Protein AF-A0A1G2C0J3-F1 (afdb_monomer_lite)

pLDDT: mean 92.05, std 8.67, range [31.17, 98.81]

Structure (mmCIF, N/CA/C/O backbone):
data_AF-A0A1G2C0J3-F1
#
_entry.id   AF-A0A1G2C0J3-F1
#
loop_
_atom_site.group_PDB
_atom_site.id
_atom_site.type_symbol
_atom_site.label_atom_id
_atom_site.label_alt_id
_atom_site.label_comp_id
_atom_site.label_asym_id
_atom_site.label_entity_id
_atom_site.label_seq_id
_atom_site.pdbx_PDB_ins_code
_atom_site.Cartn_x
_atom_site.Cartn_y
_atom_site.Cartn_z
_atom_site.occupancy
_atom_site.B_iso_or_equiv
_atom_site.auth_seq_id
_atom_site.auth_comp_id
_atom_site.auth_asym_id
_atom_site.auth_atom_id
_atom_site.pdbx_PDB_model_num
ATOM 1 N N . MET A 1 1 ? -1.709 -7.216 31.590 1.00 39.75 1 MET A N 1
ATOM 2 C CA . MET A 1 1 ? -1.047 -5.909 31.391 1.00 39.75 1 MET A CA 1
ATOM 3 C C . MET A 1 1 ? -2.140 -4.873 31.231 1.00 39.75 1 MET A C 1
ATOM 5 O O . MET A 1 1 ? -3.048 -5.123 30.449 1.00 39.75 1 MET A O 1
ATOM 9 N N . ALA A 1 2 ? -2.118 -3.795 32.015 1.00 31.17 2 ALA A N 1
ATOM 10 C CA . ALA A 1 2 ? -3.099 -2.723 31.882 1.00 31.17 2 ALA A CA 1
ATOM 11 C C . ALA A 1 2 ? -3.027 -2.161 30.454 1.00 31.17 2 ALA A C 1
ATOM 13 O O . ALA A 1 2 ? -1.953 -1.759 30.007 1.00 31.17 2 ALA A O 1
ATOM 14 N N . SER A 1 3 ? -4.148 -2.195 29.731 1.00 43.88 3 SER A N 1
ATOM 15 C CA . SER A 1 3 ? -4.318 -1.428 28.498 1.00 43.88 3 SER A CA 1
ATOM 16 C C . SER A 1 3 ? -4.077 0.029 28.870 1.00 43.88 3 SER A C 1
ATOM 18 O O . SER A 1 3 ? -4.876 0.602 29.601 1.00 43.88 3 SER A O 1
ATOM 20 N N . SER A 1 4 ? -2.943 0.604 28.467 1.00 59.59 4 SER A N 1
ATOM 21 C CA . SER A 1 4 ? -2.790 2.051 28.568 1.00 59.59 4 SER A CA 1
ATOM 22 C C . SER A 1 4 ? -3.758 2.654 27.561 1.00 59.59 4 SER A C 1
ATOM 24 O O . SER A 1 4 ? -3.623 2.452 26.351 1.00 59.59 4 SER A O 1
ATOM 26 N N . ASP A 1 5 ? -4.791 3.310 28.077 1.00 84.69 5 ASP A N 1
ATOM 27 C CA . ASP A 1 5 ? -5.797 3.946 27.243 1.00 84.69 5 ASP A CA 1
ATOM 28 C C . ASP A 1 5 ? -5.141 5.005 26.350 1.00 84.69 5 ASP A C 1
ATOM 30 O O . ASP A 1 5 ? -4.189 5.685 26.741 1.00 84.69 5 ASP A O 1
ATOM 34 N N . LEU A 1 6 ? -5.634 5.116 25.114 1.00 90.44 6 LEU A N 1
ATOM 35 C CA . LEU A 1 6 ? -5.197 6.155 24.186 1.00 90.44 6 LEU A CA 1
ATOM 36 C C . LEU A 1 6 ? -5.610 7.518 24.739 1.00 90.44 6 LEU A C 1
ATOM 38 O O . LEU A 1 6 ? -6.803 7.810 24.852 1.00 90.44 6 LEU A O 1
ATOM 42 N N . LEU A 1 7 ? -4.626 8.363 25.025 1.00 93.25 7 LEU A N 1
ATOM 43 C CA . LEU A 1 7 ? -4.854 9.768 25.334 1.00 93.25 7 LEU A CA 1
ATOM 44 C C . LEU A 1 7 ? -4.941 10.534 24.016 1.00 93.25 7 LEU A C 1
ATOM 46 O O . LEU A 1 7 ? -4.052 10.423 23.174 1.00 93.25 7 LEU A O 1
ATOM 50 N N . ILE A 1 8 ? -6.028 11.278 23.828 1.00 94.62 8 ILE A N 1
ATOM 51 C CA . ILE A 1 8 ? -6.315 12.019 22.598 1.00 94.62 8 ILE A CA 1
ATOM 52 C C . ILE A 1 8 ? -6.570 13.474 22.982 1.00 94.62 8 ILE A C 1
ATOM 54 O O . ILE A 1 8 ? -7.491 13.758 23.744 1.00 94.62 8 ILE A O 1
ATOM 58 N N . GLN A 1 9 ? -5.753 14.378 22.452 1.00 94.56 9 GLN A N 1
ATOM 59 C CA . GLN A 1 9 ? -5.870 15.824 22.627 1.00 94.56 9 GLN A CA 1
ATOM 60 C C . GLN A 1 9 ? -6.128 16.460 21.265 1.00 94.56 9 GLN A C 1
ATOM 62 O O . GLN A 1 9 ? -5.380 16.217 20.319 1.00 94.56 9 GLN A O 1
ATOM 67 N N . ILE A 1 10 ? -7.207 17.232 21.152 1.00 94.12 10 ILE A N 1
ATOM 68 C CA . ILE A 1 10 ? -7.681 17.802 19.887 1.00 94.12 10 ILE A CA 1
ATOM 69 C C . ILE A 1 10 ? -7.761 19.315 20.043 1.00 94.12 10 ILE A C 1
ATOM 71 O O . ILE A 1 10 ? -8.396 19.808 20.972 1.00 94.12 10 ILE A O 1
ATOM 75 N N . GLU A 1 11 ? -7.148 20.039 19.113 1.00 91.50 11 GLU A N 1
ATOM 76 C CA . GLU A 1 11 ? -7.125 21.501 19.104 1.00 91.50 11 GLU A CA 1
ATOM 77 C C . GLU A 1 11 ? -7.926 22.046 17.916 1.00 91.50 11 GLU A C 1
ATOM 79 O O . GLU A 1 11 ? -7.797 21.555 16.797 1.00 91.50 11 GLU A O 1
ATOM 84 N N . GLY A 1 12 ? -8.734 23.090 18.136 1.00 85.62 12 GLY A N 1
ATOM 85 C CA . GLY A 1 12 ? -9.439 23.797 17.055 1.00 85.62 12 GLY A CA 1
ATOM 86 C C . GLY A 1 12 ? -10.832 23.264 16.683 1.00 85.62 12 GLY A C 1
ATOM 87 O O . GLY A 1 12 ? -11.374 23.664 15.647 1.00 85.62 12 GLY A O 1
ATOM 88 N N . LEU A 1 13 ? -11.432 22.408 17.521 1.00 88.50 13 LEU A N 1
ATOM 89 C CA . LEU A 1 13 ? -12.808 21.902 17.396 1.00 88.50 13 LEU A CA 1
ATOM 90 C C . LEU A 1 13 ? -13.618 22.179 18.673 1.00 88.50 13 LEU A C 1
ATOM 92 O O . LEU A 1 13 ? -13.048 22.302 19.753 1.00 88.50 13 LEU A O 1
ATOM 96 N N . ASN A 1 14 ? -14.949 22.269 18.556 1.00 89.75 14 ASN A N 1
ATOM 97 C CA . ASN A 1 14 ? -15.821 22.292 19.740 1.00 89.75 14 ASN A CA 1
ATOM 98 C C . ASN A 1 14 ? -15.960 20.891 20.358 1.00 89.75 14 ASN A C 1
ATOM 100 O O . ASN A 1 14 ? -15.696 19.897 19.684 1.00 89.75 14 ASN A O 1
ATOM 104 N N . ASP A 1 15 ? -16.440 20.806 21.600 1.00 87.31 15 ASP A N 1
ATOM 105 C CA . ASP A 1 15 ? -16.496 19.554 22.373 1.00 87.31 15 ASP A CA 1
ATOM 106 C C . ASP A 1 15 ? -17.197 18.402 21.637 1.00 87.31 15 ASP A C 1
ATOM 108 O O . ASP A 1 15 ? -16.700 17.278 21.613 1.00 87.31 15 ASP A O 1
ATOM 112 N N . SER A 1 16 ? -18.325 18.675 20.972 1.00 87.69 16 SER A N 1
ATOM 113 C CA . SER A 1 16 ? -19.067 17.646 20.230 1.00 87.69 16 SER A CA 1
ATOM 114 C C . SER A 1 16 ? -18.287 17.130 19.020 1.00 87.69 16 SER A C 1
ATOM 116 O O . SER A 1 16 ? -18.312 15.935 18.741 1.00 87.69 16 SER A O 1
ATOM 118 N N . GLN A 1 17 ? -17.614 18.016 18.286 1.00 89.94 17 GLN A N 1
ATOM 119 C CA . GLN A 1 17 ? -16.792 17.643 17.133 1.00 89.94 17 GLN A CA 1
ATOM 120 C C . GLN A 1 17 ? -15.514 16.926 17.574 1.00 89.94 17 GLN A C 1
ATOM 122 O O . GLN A 1 17 ? -15.102 15.954 16.943 1.00 89.94 17 GLN A O 1
ATOM 127 N N . ALA A 1 18 ? -14.900 17.391 18.663 1.00 91.00 18 ALA A N 1
ATOM 128 C CA . ALA A 1 18 ? -13.729 16.769 19.254 1.00 91.00 18 ALA A CA 1
ATOM 129 C C . ALA A 1 18 ? -14.045 15.340 19.718 1.00 91.00 18 ALA A C 1
ATOM 131 O O . ALA A 1 18 ? -13.265 14.434 19.439 1.00 91.00 18 ALA A O 1
ATOM 132 N N . GLU A 1 19 ? -15.207 15.097 20.330 1.00 90.75 19 GLU A N 1
ATOM 133 C CA . GLU A 1 19 ? -15.593 13.744 20.744 1.00 90.75 19 GLU A CA 1
ATOM 134 C C . GLU A 1 19 ? -15.839 12.812 19.549 1.00 90.75 19 GLU A C 1
ATOM 136 O O . GLU A 1 19 ? -15.390 11.666 19.571 1.00 90.75 19 GLU A O 1
ATOM 141 N N . ASP A 1 20 ? -16.459 13.286 18.462 1.00 89.88 20 ASP A N 1
ATOM 142 C CA . ASP A 1 20 ? -16.594 12.479 17.241 1.00 89.88 20 ASP A CA 1
ATOM 143 C C . ASP A 1 20 ? -15.225 12.109 16.639 1.00 89.88 20 ASP A C 1
ATOM 145 O O . ASP A 1 20 ? -14.999 10.973 16.205 1.00 89.88 20 ASP A O 1
ATOM 149 N N . VAL A 1 21 ? -14.295 13.067 16.601 1.00 91.31 21 VAL A N 1
ATOM 150 C CA . VAL A 1 21 ? -12.928 12.841 16.118 1.00 91.31 21 VAL A CA 1
ATOM 151 C C . VAL A 1 21 ? -12.192 11.868 17.043 1.00 91.31 21 VAL A C 1
ATOM 153 O O . VAL A 1 21 ? -11.582 10.911 16.563 1.00 91.31 21 VAL A O 1
ATOM 156 N N . ALA A 1 22 ? -12.301 12.030 18.362 1.00 92.44 22 ALA A N 1
ATOM 157 C CA . ALA A 1 22 ? -11.728 11.107 19.340 1.00 92.44 22 ALA A CA 1
ATOM 158 C C . ALA A 1 22 ? -12.318 9.695 19.200 1.00 92.44 22 ALA A C 1
ATOM 160 O O . ALA A 1 22 ? -11.587 8.702 19.223 1.00 92.44 22 ALA A O 1
ATOM 161 N N . SER A 1 23 ? -13.628 9.598 18.971 1.00 90.62 23 SER A N 1
ATOM 162 C CA . SER A 1 23 ? -14.338 8.354 18.676 1.00 90.62 23 SER A CA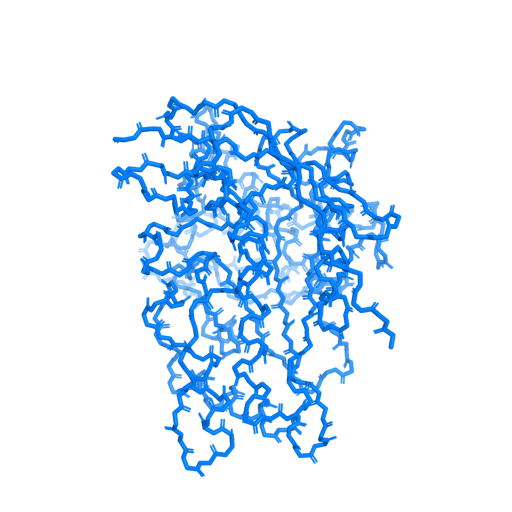 1
ATOM 163 C C . SER A 1 23 ? -13.784 7.677 17.423 1.00 90.62 23 SER A C 1
ATOM 165 O O . SER A 1 23 ? -13.560 6.466 17.442 1.00 90.62 23 SER A O 1
ATOM 167 N N . PHE A 1 24 ? -13.456 8.430 16.365 1.00 92.12 24 PHE A N 1
ATOM 168 C CA . PHE A 1 24 ? -12.753 7.863 15.214 1.00 92.12 24 PHE A CA 1
ATOM 169 C C . PHE A 1 24 ? -11.409 7.249 15.618 1.00 92.12 24 PHE A C 1
ATOM 171 O O . PHE A 1 24 ? -11.100 6.163 15.146 1.00 92.12 24 PHE A O 1
ATOM 178 N N . PHE A 1 25 ? -10.608 7.862 16.484 1.00 91.31 25 PHE A N 1
ATOM 179 C CA . PHE A 1 25 ? -9.340 7.252 16.904 1.00 91.31 25 PHE A CA 1
ATOM 180 C C . PHE A 1 25 ? -9.542 5.987 17.748 1.00 91.31 25 PHE A C 1
ATOM 182 O O . PHE A 1 25 ? -8.833 5.005 17.548 1.00 91.31 25 PHE A O 1
ATOM 189 N N . ARG A 1 26 ? -10.532 5.971 18.647 1.00 89.25 26 ARG A N 1
ATOM 190 C CA . ARG A 1 26 ? -10.787 4.834 19.551 1.00 89.25 26 ARG A CA 1
ATOM 191 C C . ARG A 1 26 ? -11.447 3.642 18.854 1.00 89.25 26 ARG A C 1
ATOM 193 O O . ARG A 1 26 ? -11.163 2.497 19.194 1.00 89.25 26 ARG A O 1
ATOM 200 N N . ASN A 1 27 ? -12.332 3.904 17.895 1.00 87.44 27 ASN A N 1
ATOM 201 C CA . ASN A 1 27 ? -13.212 2.885 17.332 1.00 87.44 27 ASN A CA 1
ATOM 202 C C . ASN A 1 27 ? -12.701 2.329 16.011 1.00 87.44 27 ASN A C 1
ATOM 204 O O . ASN A 1 27 ? -12.195 3.047 15.154 1.00 87.44 27 ASN A O 1
ATOM 208 N N . GLU A 1 28 ? -12.917 1.042 15.788 1.00 85.19 28 GLU A N 1
ATOM 209 C CA . GLU A 1 28 ? -12.668 0.417 14.494 1.00 85.19 28 GLU A CA 1
ATOM 210 C C . GLU A 1 28 ? -13.753 0.745 13.475 1.00 85.19 28 GLU A C 1
ATOM 212 O O . GLU A 1 28 ? -14.841 1.215 13.810 1.00 85.19 28 GLU A O 1
ATOM 217 N N . PHE A 1 29 ? -13.464 0.495 12.197 1.00 85.44 29 PHE A N 1
ATOM 218 C CA . PHE A 1 29 ? -14.508 0.591 11.189 1.00 85.44 29 PHE A CA 1
ATOM 219 C C . PHE A 1 29 ? -15.577 -0.480 11.428 1.00 85.44 29 PHE A C 1
ATOM 221 O O . PHE A 1 29 ? -15.223 -1.592 11.819 1.00 85.44 29 PHE A O 1
ATOM 228 N N . PRO A 1 30 ? -16.866 -0.183 11.171 1.00 73.44 30 PRO A N 1
ATOM 229 C CA . PRO A 1 30 ? -17.947 -1.139 11.383 1.00 73.44 30 PRO A CA 1
ATOM 230 C C . PRO A 1 30 ? -17.676 -2.479 10.692 1.00 73.44 30 PRO A C 1
ATOM 232 O O . PRO A 1 30 ? -17.364 -2.515 9.499 1.00 73.44 30 PRO A O 1
ATOM 235 N N . GLN A 1 31 ? -17.828 -3.577 11.435 1.00 71.44 31 GLN A N 1
ATOM 236 C CA . GLN A 1 31 ? -17.580 -4.934 10.948 1.00 71.44 31 GLN A CA 1
ATOM 237 C C . GLN A 1 31 ? -18.863 -5.762 11.012 1.00 71.44 31 GLN A C 1
ATOM 239 O O . GLN A 1 31 ? -19.602 -5.705 11.992 1.00 71.44 31 GLN A O 1
ATOM 244 N N . LYS A 1 32 ? -19.115 -6.556 9.971 1.00 73.94 32 LYS A N 1
ATOM 245 C CA . LYS A 1 32 ? -20.028 -7.700 10.029 1.00 73.94 32 LYS A CA 1
ATOM 246 C C . LYS A 1 32 ? -19.272 -8.893 9.446 1.00 73.94 32 LYS A C 1
ATOM 248 O O . LYS A 1 32 ? -18.930 -8.805 8.266 1.00 73.94 32 LYS A O 1
ATOM 253 N N . PRO A 1 33 ? -18.958 -9.929 10.242 1.00 73.25 33 PRO A N 1
ATOM 254 C CA . PRO A 1 33 ? -18.313 -11.121 9.713 1.00 73.25 33 PRO A CA 1
ATOM 255 C C . PRO A 1 33 ? -19.248 -11.838 8.735 1.00 73.25 33 PRO A C 1
ATOM 257 O O . PRO A 1 33 ? -20.474 -11.801 8.883 1.00 73.25 33 PRO A O 1
ATOM 260 N N . ILE A 1 34 ? -18.664 -12.470 7.727 1.00 75.88 34 ILE A N 1
ATOM 261 C CA . ILE A 1 34 ? -19.364 -13.263 6.723 1.00 75.88 34 ILE A CA 1
ATOM 262 C C . ILE A 1 34 ? -19.506 -14.689 7.263 1.00 75.88 34 ILE A C 1
ATOM 264 O O . ILE A 1 34 ? -18.524 -15.376 7.529 1.00 75.88 34 ILE A O 1
ATOM 268 N N . THR A 1 35 ? -20.739 -15.165 7.420 1.00 71.06 35 THR A N 1
ATOM 269 C CA . THR A 1 35 ? -21.009 -16.539 7.857 1.00 71.06 35 THR A CA 1
ATOM 270 C C . THR A 1 35 ? -20.874 -17.516 6.686 1.00 71.06 35 THR A C 1
ATOM 272 O O . THR A 1 35 ? -21.555 -17.371 5.673 1.00 71.06 35 THR A O 1
ATOM 275 N N . ASN A 1 36 ? -20.001 -18.523 6.814 1.00 70.56 36 ASN A N 1
ATOM 276 C CA . ASN A 1 36 ? -19.854 -19.616 5.844 1.00 70.56 36 ASN A CA 1
ATOM 277 C C . ASN A 1 36 ? -19.533 -20.951 6.549 1.00 70.56 36 ASN A C 1
ATOM 279 O O . ASN A 1 36 ? -19.094 -20.947 7.699 1.00 70.56 36 ASN A O 1
ATOM 283 N N . SER A 1 37 ? -19.783 -22.082 5.880 1.00 73.00 37 SER A N 1
ATOM 284 C CA . SER A 1 37 ? -19.740 -23.428 6.470 1.00 73.00 37 SER A CA 1
ATOM 285 C C . SER A 1 37 ? -18.334 -24.022 6.607 1.00 73.00 37 SER A C 1
ATOM 287 O O . SER A 1 37 ? -18.114 -24.813 7.521 1.00 73.00 37 SER A O 1
ATOM 289 N N . SER A 1 38 ? -17.372 -23.641 5.755 1.00 92.12 38 SER A N 1
ATOM 290 C CA . SER A 1 38 ? -15.969 -24.065 5.881 1.00 92.12 38 SER A CA 1
ATOM 291 C C . SER A 1 38 ? -15.061 -22.904 6.301 1.00 92.12 38 SER A C 1
ATOM 293 O O . SER A 1 38 ? -15.252 -21.760 5.885 1.00 92.12 38 SER A O 1
ATOM 295 N N . GLN A 1 39 ? -14.045 -23.198 7.122 1.00 94.38 39 GLN A N 1
ATOM 296 C CA . GLN A 1 39 ? -13.089 -22.197 7.611 1.00 94.38 39 GLN A CA 1
ATOM 297 C C . GLN A 1 39 ? -12.322 -21.520 6.464 1.00 94.38 39 GLN A C 1
ATOM 299 O O . GLN A 1 39 ? -12.170 -20.300 6.470 1.00 94.38 39 GLN A O 1
ATOM 304 N N . ILE A 1 40 ? -11.886 -22.296 5.462 1.00 97.06 40 ILE A N 1
ATOM 305 C CA . ILE A 1 40 ? -11.169 -21.784 4.284 1.00 97.06 40 ILE A CA 1
ATOM 306 C C . ILE A 1 40 ? -12.043 -20.785 3.519 1.00 97.06 40 ILE A C 1
ATOM 308 O O . ILE A 1 40 ? -11.588 -19.677 3.241 1.00 97.06 40 ILE A O 1
ATOM 312 N N . GLU A 1 41 ? -13.302 -21.132 3.224 1.00 96.31 41 GLU A N 1
ATOM 313 C CA . GLU A 1 41 ? -14.187 -20.238 2.467 1.00 96.31 41 GLU A CA 1
ATOM 314 C C . GLU A 1 41 ? -14.619 -19.018 3.287 1.00 96.31 41 GLU A C 1
ATOM 316 O O . GLU A 1 41 ? -14.794 -17.936 2.730 1.00 96.31 41 GLU A O 1
ATOM 321 N N . ALA A 1 42 ? -14.761 -19.150 4.609 1.00 95.75 42 ALA A N 1
ATOM 322 C CA . ALA A 1 42 ? -15.004 -18.004 5.482 1.00 95.75 42 ALA A CA 1
ATOM 323 C C . ALA A 1 42 ? -13.836 -17.002 5.421 1.00 95.75 42 ALA A C 1
ATOM 325 O O . ALA A 1 42 ? -14.051 -15.814 5.183 1.00 95.75 42 ALA A O 1
ATOM 326 N N . VAL A 1 43 ? -12.593 -17.483 5.540 1.00 97.50 43 VAL A N 1
ATOM 327 C CA . VAL A 1 43 ? -11.388 -16.641 5.440 1.00 97.50 43 VAL A CA 1
ATOM 328 C C . VAL A 1 43 ? -11.236 -16.037 4.041 1.00 97.50 43 VAL A C 1
ATOM 330 O O . VAL A 1 43 ? -10.963 -14.840 3.920 1.00 97.50 43 VAL A O 1
ATOM 333 N N . LEU A 1 44 ? -11.458 -16.821 2.981 1.00 97.56 44 LEU A N 1
ATOM 334 C CA . LEU A 1 44 ? -11.431 -16.328 1.602 1.00 97.56 44 LEU A CA 1
ATOM 335 C C . LEU A 1 44 ? -12.439 -15.192 1.401 1.00 97.56 44 LEU A C 1
ATOM 337 O O . LEU A 1 44 ? -12.083 -14.150 0.855 1.00 97.56 44 LEU A O 1
ATOM 341 N N . ASN A 1 45 ? -13.675 -15.359 1.873 1.00 95.75 45 ASN A N 1
ATOM 342 C CA . ASN A 1 45 ? -14.714 -14.340 1.750 1.00 95.75 45 ASN A CA 1
ATOM 343 C C . ASN A 1 45 ? -14.335 -13.040 2.470 1.00 95.75 45 ASN A C 1
ATOM 345 O O . ASN A 1 45 ? -14.571 -11.951 1.937 1.00 95.75 45 ASN A O 1
ATOM 349 N N . GLU A 1 46 ? -13.701 -13.133 3.641 1.00 96.12 46 GLU A N 1
ATOM 350 C CA . GLU A 1 46 ? -13.214 -11.960 4.370 1.00 96.12 46 GLU A CA 1
ATOM 351 C C . GLU A 1 46 ? -12.099 -11.207 3.630 1.00 96.12 46 GLU A C 1
ATOM 353 O O . GLU A 1 46 ? -12.076 -9.970 3.657 1.00 96.12 46 GLU A O 1
ATOM 358 N N . LEU A 1 47 ? -11.213 -11.942 2.946 1.00 96.69 47 LEU A N 1
ATOM 359 C CA . LEU A 1 47 ? -10.107 -11.418 2.129 1.00 96.69 47 LEU A CA 1
ATOM 360 C C . LEU A 1 47 ? -10.561 -10.871 0.768 1.00 96.69 47 LEU A C 1
ATOM 362 O O . LEU A 1 47 ? -9.998 -9.903 0.265 1.00 96.69 47 LEU A O 1
ATOM 366 N N . VAL A 1 48 ? -11.575 -11.471 0.145 1.00 95.44 48 VAL A N 1
ATOM 367 C CA . VAL A 1 48 ? -12.192 -10.950 -1.088 1.00 95.44 48 VAL A CA 1
ATOM 368 C C . VAL A 1 48 ? -13.004 -9.686 -0.787 1.00 95.44 48 VAL A C 1
ATOM 370 O O . VAL A 1 48 ? -13.075 -8.755 -1.606 1.00 95.44 48 VAL A O 1
ATOM 373 N N . GLY A 1 49 ? -13.614 -9.649 0.399 1.00 93.12 49 GLY A N 1
ATOM 374 C CA . GLY A 1 49 ? -14.376 -8.527 0.913 1.00 93.12 49 GLY A CA 1
ATOM 375 C C . GLY A 1 49 ? -15.650 -8.228 0.119 1.00 93.12 49 GLY A C 1
ATOM 376 O O . GLY A 1 49 ? -16.061 -8.927 -0.811 1.00 93.12 49 GLY A O 1
ATOM 377 N N . THR A 1 50 ? -16.294 -7.119 0.474 1.00 92.81 50 THR A N 1
ATOM 378 C CA . THR A 1 50 ? -17.543 -6.671 -0.158 1.00 92.81 50 THR A CA 1
ATOM 379 C C . THR A 1 50 ? -17.310 -5.409 -0.984 1.00 92.81 50 THR A C 1
ATOM 381 O O . THR A 1 50 ? -16.228 -4.824 -0.970 1.00 92.81 50 THR A O 1
ATOM 384 N N . ARG A 1 51 ? -18.351 -4.905 -1.660 1.00 91.88 51 ARG A N 1
ATOM 385 C CA . ARG A 1 51 ? -18.302 -3.570 -2.291 1.00 91.88 51 ARG A CA 1
ATOM 386 C C . ARG A 1 51 ? -17.975 -2.446 -1.295 1.00 91.88 51 ARG A C 1
ATOM 388 O O . ARG A 1 51 ? -17.543 -1.381 -1.722 1.00 91.88 51 ARG A O 1
ATOM 395 N N . GLN A 1 52 ? -18.184 -2.669 0.008 1.00 92.75 52 GLN A N 1
ATOM 396 C CA . GLN A 1 52 ? -17.856 -1.683 1.035 1.00 92.75 52 GLN A CA 1
ATOM 397 C C . GLN A 1 52 ? -16.349 -1.543 1.245 1.00 92.75 52 GLN A C 1
ATOM 399 O O . GLN A 1 52 ? -15.870 -0.436 1.466 1.00 92.75 52 GLN A O 1
ATOM 404 N N . THR A 1 53 ? -15.601 -2.640 1.151 1.00 92.94 53 THR A N 1
ATOM 405 C CA . THR A 1 53 ? -14.157 -2.661 1.419 1.00 92.94 53 THR A CA 1
ATOM 406 C C . THR A 1 53 ? -13.321 -2.696 0.148 1.00 92.94 53 THR A C 1
ATOM 408 O O . THR A 1 53 ? -12.183 -2.246 0.171 1.00 92.94 53 THR A O 1
ATOM 411 N N . ARG A 1 54 ? -13.862 -3.190 -0.968 1.00 93.81 54 ARG A N 1
ATOM 412 C CA . ARG A 1 54 ? -13.123 -3.398 -2.216 1.00 93.81 54 ARG A CA 1
ATOM 413 C C . ARG A 1 54 ? -13.173 -2.174 -3.140 1.00 93.81 54 ARG A C 1
ATOM 415 O O . ARG A 1 54 ? -14.210 -1.519 -3.267 1.00 93.81 54 ARG A O 1
ATOM 422 N N . VAL A 1 55 ? -12.058 -1.875 -3.813 1.00 91.56 55 VAL A N 1
ATOM 423 C CA . VAL A 1 55 ? -11.982 -0.856 -4.887 1.00 91.56 55 VAL A CA 1
ATOM 424 C C . VAL A 1 55 ? -11.937 -1.475 -6.293 1.00 91.56 55 VAL A C 1
ATOM 426 O O . VAL A 1 55 ? -12.280 -0.813 -7.267 1.00 91.56 55 VAL A O 1
ATOM 429 N N . GLY A 1 56 ? -11.546 -2.747 -6.403 1.00 85.00 56 GLY A N 1
ATOM 430 C CA . GLY A 1 56 ? -11.462 -3.494 -7.661 1.00 85.00 56 GLY A CA 1
ATOM 431 C C . GLY A 1 56 ? -12.604 -4.498 -7.904 1.00 85.00 56 GLY A C 1
ATOM 432 O O . GLY A 1 56 ? -13.542 -4.607 -7.099 1.00 85.00 56 GLY A O 1
ATOM 433 N N . PRO A 1 57 ? -12.530 -5.254 -9.014 1.00 88.31 57 PRO A N 1
ATOM 434 C CA . PRO A 1 57 ? -13.426 -6.380 -9.266 1.00 88.31 57 PRO A CA 1
ATOM 435 C C . PRO A 1 57 ? -13.212 -7.493 -8.233 1.00 88.31 57 PRO A C 1
ATOM 437 O O . PRO A 1 57 ? -12.180 -7.546 -7.564 1.00 88.31 57 PRO A O 1
ATOM 440 N N . ILE A 1 58 ? -14.201 -8.381 -8.100 1.00 93.56 58 ILE A N 1
ATOM 441 C CA . ILE A 1 58 ? -14.010 -9.647 -7.376 1.00 93.56 58 ILE A CA 1
ATOM 442 C C . ILE A 1 58 ? -12.884 -10.415 -8.094 1.00 93.56 58 ILE A C 1
ATOM 444 O O . ILE A 1 58 ? -12.893 -10.420 -9.329 1.00 93.56 58 ILE A O 1
ATOM 448 N N . PRO A 1 59 ? -11.920 -11.021 -7.374 1.00 94.12 59 PRO A N 1
ATOM 449 C CA . PRO A 1 59 ? -10.934 -11.894 -8.003 1.00 94.12 59 PRO A CA 1
ATOM 450 C C . PRO A 1 59 ? -11.632 -12.992 -8.819 1.00 94.12 59 PRO A C 1
ATOM 452 O O . PRO A 1 59 ? -12.638 -13.544 -8.372 1.00 94.12 59 PRO A O 1
ATOM 455 N N . ASN A 1 60 ? -11.129 -13.282 -10.018 1.00 94.19 60 ASN A N 1
ATOM 456 C CA . ASN A 1 60 ? -11.687 -14.341 -10.862 1.00 94.19 60 ASN A CA 1
ATOM 457 C C . ASN A 1 60 ? -11.430 -15.733 -10.250 1.00 94.19 60 ASN A C 1
ATOM 459 O O . ASN A 1 60 ? -10.756 -15.848 -9.225 1.00 94.19 60 ASN A O 1
ATOM 463 N N . ASP A 1 61 ? -11.966 -16.782 -10.869 1.00 95.88 61 ASP A N 1
ATOM 464 C CA . ASP A 1 61 ? -11.891 -18.143 -10.324 1.00 95.88 61 ASP A CA 1
ATOM 465 C C . ASP A 1 61 ? -10.443 -18.626 -10.159 1.00 95.88 61 ASP A C 1
ATOM 467 O O . ASP A 1 61 ? -10.100 -19.154 -9.103 1.00 95.88 61 ASP A O 1
ATOM 471 N N . ASP A 1 62 ? -9.568 -18.339 -11.130 1.00 96.44 62 ASP A N 1
ATOM 472 C CA . ASP A 1 62 ? -8.137 -18.667 -11.052 1.00 96.44 62 ASP A CA 1
ATOM 473 C C . ASP A 1 62 ? -7.453 -17.973 -9.866 1.00 96.44 62 ASP A C 1
ATOM 475 O O . ASP A 1 62 ? -6.689 -18.588 -9.118 1.00 96.44 62 ASP A O 1
ATOM 479 N N . SER A 1 63 ? -7.737 -16.682 -9.664 1.00 96.62 63 SER A N 1
ATOM 480 C CA . SER A 1 63 ? -7.244 -15.936 -8.509 1.00 96.62 63 SER A CA 1
ATOM 481 C C . SER A 1 63 ? -7.772 -16.533 -7.207 1.00 96.62 63 SER A C 1
ATOM 483 O O . SER A 1 63 ? -7.002 -16.750 -6.276 1.00 96.62 63 SER A O 1
ATOM 485 N N . GLN A 1 64 ? -9.074 -16.816 -7.119 1.00 97.19 64 GLN A N 1
ATOM 486 C CA . GLN A 1 64 ? -9.665 -17.402 -5.915 1.00 97.19 64 GLN A CA 1
ATOM 487 C C . GLN A 1 64 ? -9.074 -18.777 -5.605 1.00 97.19 64 GLN A C 1
ATOM 489 O O . GLN A 1 64 ? -8.822 -19.070 -4.441 1.00 97.19 64 GLN A O 1
ATOM 494 N N . GLU A 1 65 ? -8.784 -19.588 -6.619 1.00 97.81 65 GLU A N 1
ATOM 495 C CA . GLU A 1 65 ? -8.127 -20.882 -6.450 1.00 97.81 65 GLU A CA 1
ATOM 496 C C . GLU A 1 65 ? -6.704 -20.737 -5.893 1.00 97.81 65 GLU A C 1
ATOM 498 O O . GLU A 1 65 ? -6.316 -21.447 -4.962 1.00 97.81 65 GLU A O 1
ATOM 503 N N . VAL A 1 66 ? -5.927 -19.769 -6.389 1.00 98.25 66 VAL A N 1
ATOM 504 C CA . VAL A 1 66 ? -4.606 -19.453 -5.819 1.00 98.25 66 VAL A CA 1
ATOM 505 C C . VAL A 1 66 ? -4.726 -18.977 -4.369 1.00 98.25 66 VAL A C 1
ATOM 507 O O . VAL A 1 66 ? -3.969 -19.434 -3.510 1.00 98.25 66 VAL A O 1
ATOM 510 N N . LEU A 1 67 ? -5.695 -18.108 -4.066 1.00 98.44 67 LEU A N 1
ATOM 511 C CA . LEU A 1 67 ? -5.942 -17.641 -2.701 1.00 98.44 67 LEU A CA 1
ATOM 512 C C . LEU A 1 67 ? -6.337 -18.799 -1.770 1.00 98.44 67 LEU A C 1
ATOM 514 O O . LEU A 1 67 ? -5.785 -18.893 -0.676 1.00 98.44 67 LEU A O 1
ATOM 518 N N . ARG A 1 68 ? -7.215 -19.715 -2.204 1.00 98.12 68 ARG A N 1
ATOM 519 C CA . ARG A 1 68 ? -7.588 -20.923 -1.443 1.00 98.12 68 ARG A CA 1
ATOM 520 C C . ARG A 1 68 ? -6.380 -21.782 -1.113 1.00 98.12 68 ARG A C 1
ATOM 522 O O . ARG A 1 68 ? -6.251 -22.201 0.032 1.00 98.12 68 ARG A O 1
ATOM 529 N N . LYS A 1 69 ? -5.483 -22.014 -2.077 1.00 98.50 69 LYS A N 1
ATOM 530 C CA . LYS A 1 69 ? -4.257 -22.801 -1.856 1.00 98.50 69 LYS A CA 1
ATOM 531 C C . LYS A 1 69 ? -3.367 -22.175 -0.786 1.00 98.50 69 LYS A C 1
ATOM 533 O O . LYS A 1 69 ? -2.937 -22.881 0.123 1.00 98.50 69 LYS A O 1
ATOM 538 N N . ILE A 1 70 ? -3.157 -20.858 -0.852 1.00 98.69 70 ILE A N 1
ATOM 539 C CA . ILE A 1 70 ? -2.385 -20.120 0.160 1.00 98.69 70 ILE A CA 1
ATOM 540 C C . ILE A 1 70 ? -3.061 -20.247 1.532 1.00 98.69 70 ILE A C 1
ATOM 542 O O . ILE A 1 70 ? -2.427 -20.660 2.499 1.00 98.69 70 ILE A O 1
ATOM 546 N N . ILE A 1 71 ? -4.361 -19.947 1.618 1.00 98.62 71 ILE A N 1
ATOM 547 C CA . ILE A 1 71 ? -5.135 -20.017 2.867 1.00 98.62 71 ILE A CA 1
ATOM 548 C C . ILE A 1 71 ? -5.080 -21.431 3.461 1.00 98.62 71 ILE A C 1
ATOM 550 O O . ILE A 1 71 ? -4.777 -21.591 4.641 1.00 98.62 71 ILE A O 1
ATOM 554 N N . SER A 1 72 ? -5.325 -22.457 2.645 1.00 98.38 72 SER A N 1
ATOM 555 C CA . SER A 1 72 ? -5.318 -23.859 3.062 1.00 98.38 72 SER A CA 1
ATOM 556 C C . SER A 1 72 ? -3.959 -24.283 3.609 1.00 98.38 72 SER A C 1
ATOM 558 O O . SER A 1 72 ? -3.911 -24.976 4.624 1.00 98.38 72 SER A O 1
ATOM 560 N N . TYR A 1 73 ? -2.862 -23.867 2.968 1.00 98.62 73 TYR A N 1
ATOM 561 C CA . TYR A 1 73 ? -1.516 -24.161 3.452 1.00 98.62 73 TYR A CA 1
ATOM 562 C C . TYR A 1 73 ? -1.301 -23.586 4.855 1.00 98.62 73 TYR A C 1
ATOM 564 O O . TYR A 1 73 ? -1.007 -24.339 5.782 1.00 98.62 73 TYR A O 1
ATOM 572 N N . TYR A 1 74 ? -1.526 -22.282 5.039 1.00 98.62 74 TYR A N 1
ATOM 573 C CA . TYR A 1 74 ? -1.276 -21.619 6.322 1.00 98.62 74 TYR A CA 1
ATOM 574 C C . TYR A 1 74 ? -2.190 -22.124 7.441 1.00 98.62 74 TYR A C 1
ATOM 576 O O . TYR A 1 74 ? -1.715 -22.302 8.562 1.00 98.62 74 TYR A O 1
ATOM 584 N N . ILE A 1 75 ? -3.450 -22.453 7.128 1.00 98.31 75 ILE A N 1
ATOM 585 C CA . ILE A 1 75 ? -4.362 -23.128 8.063 1.00 98.31 75 ILE A CA 1
ATOM 586 C C . ILE A 1 75 ? -3.815 -24.500 8.475 1.00 98.31 75 ILE A C 1
ATOM 588 O O . ILE A 1 75 ? -3.811 -24.815 9.664 1.00 98.31 75 ILE A O 1
ATOM 592 N N . SER A 1 76 ? -3.317 -25.304 7.528 1.00 98.25 76 SER A N 1
ATOM 593 C CA . SER A 1 76 ? -2.828 -26.663 7.815 1.00 98.25 76 SER A CA 1
ATOM 594 C C . SER A 1 76 ? -1.620 -26.700 8.757 1.00 98.25 76 SER A C 1
ATOM 596 O O . SER A 1 76 ? -1.459 -27.660 9.507 1.00 98.25 76 SER A O 1
ATOM 598 N N . ILE A 1 77 ? -0.807 -25.639 8.761 1.00 98.12 77 ILE A N 1
ATOM 599 C CA . ILE A 1 77 ? 0.361 -25.495 9.642 1.00 98.12 77 ILE A CA 1
ATOM 600 C C . ILE A 1 77 ? 0.108 -24.549 10.827 1.00 98.12 77 ILE A C 1
ATOM 602 O O . ILE A 1 77 ? 1.036 -24.241 11.573 1.00 98.12 77 ILE A O 1
ATOM 606 N N . ASN A 1 78 ? -1.134 -24.082 11.004 1.00 98.31 78 ASN A N 1
ATOM 607 C CA . ASN A 1 78 ? -1.557 -23.173 12.072 1.00 98.31 78 ASN A CA 1
ATOM 608 C C . ASN A 1 78 ? -0.682 -21.903 12.193 1.00 98.31 78 ASN A C 1
ATOM 610 O O . ASN A 1 78 ? -0.344 -21.463 13.294 1.00 98.31 78 ASN A O 1
ATOM 614 N N . GLN A 1 79 ? -0.309 -21.307 11.057 1.00 98.50 79 GLN A N 1
ATOM 615 C CA . GLN A 1 79 ? 0.444 -20.050 10.994 1.00 98.50 79 GLN A CA 1
ATOM 616 C C . GLN A 1 79 ? -0.400 -18.895 10.431 1.00 98.50 79 GLN A C 1
ATOM 618 O O . GLN A 1 79 ? -1.313 -19.135 9.636 1.00 98.50 79 GLN A O 1
ATOM 623 N N . PRO A 1 80 ? -0.123 -17.631 10.803 1.00 98.62 80 PRO A N 1
ATOM 624 C CA . PRO A 1 80 ? -0.803 -16.479 10.216 1.00 98.62 80 PRO A CA 1
ATOM 625 C C . PRO A 1 80 ? -0.649 -16.454 8.693 1.00 98.62 80 PRO A C 1
ATOM 627 O O . PRO A 1 80 ? 0.425 -16.753 8.173 1.00 98.62 80 PRO A O 1
ATOM 630 N N . ILE A 1 81 ? -1.702 -16.061 7.974 1.00 98.81 81 ILE A N 1
ATOM 631 C CA . ILE A 1 81 ? -1.640 -15.944 6.511 1.00 98.81 81 ILE A CA 1
ATOM 632 C C . ILE A 1 81 ? -0.827 -14.685 6.155 1.00 98.81 81 ILE A C 1
ATOM 634 O O . ILE A 1 81 ? -1.211 -13.592 6.594 1.00 98.81 81 ILE A O 1
ATOM 638 N N . PRO A 1 82 ? 0.259 -14.788 5.366 1.00 98.69 82 PRO A N 1
ATOM 639 C CA . PRO A 1 82 ? 1.083 -13.638 5.027 1.00 98.69 82 PRO A CA 1
ATOM 640 C C . PRO A 1 82 ? 0.421 -12.724 4.002 1.00 98.69 82 PRO A C 1
ATOM 642 O O . PRO A 1 82 ? -0.030 -13.162 2.935 1.00 98.69 82 PRO A O 1
ATOM 645 N N . ILE A 1 83 ? 0.428 -11.430 4.309 1.00 98.75 83 ILE A N 1
ATOM 646 C CA . ILE A 1 83 ? -0.085 -10.365 3.458 1.00 98.75 83 ILE A CA 1
ATOM 647 C C . ILE A 1 83 ? 1.039 -9.377 3.133 1.00 98.75 83 ILE A C 1
ATOM 649 O O . ILE A 1 83 ? 1.578 -8.717 4.016 1.00 98.75 83 ILE A O 1
ATOM 653 N N . LEU A 1 84 ? 1.344 -9.196 1.852 1.00 98.31 84 LEU A N 1
ATOM 654 C CA . LEU A 1 84 ? 2.264 -8.163 1.381 1.00 98.31 84 LEU A CA 1
ATOM 655 C C . LEU A 1 84 ? 1.497 -6.893 1.005 1.00 98.31 84 LEU A C 1
ATOM 657 O O . LEU A 1 84 ? 0.604 -6.929 0.152 1.00 98.31 84 LEU A O 1
ATOM 661 N N . VAL A 1 85 ? 1.894 -5.757 1.572 1.00 98.12 85 VAL A N 1
ATOM 662 C CA . VAL A 1 85 ? 1.297 -4.443 1.302 1.00 98.12 85 VAL A CA 1
ATOM 663 C C . VAL A 1 85 ? 2.357 -3.526 0.683 1.00 98.12 85 VAL A C 1
ATOM 665 O O . VAL A 1 85 ? 3.199 -2.999 1.407 1.00 98.12 85 VAL A O 1
ATOM 668 N N . PRO A 1 86 ? 2.367 -3.324 -0.647 1.00 94.31 86 PRO A N 1
ATOM 669 C CA . PRO A 1 86 ? 3.248 -2.334 -1.263 1.00 94.31 86 PRO A CA 1
ATOM 670 C C . PRO A 1 86 ? 2.750 -0.911 -0.968 1.00 94.31 86 PRO A C 1
ATOM 672 O O . PRO A 1 86 ? 1.546 -0.644 -1.057 1.00 94.31 86 PRO A O 1
ATOM 675 N N . THR A 1 87 ? 3.666 0.013 -0.692 1.00 93.94 87 THR A N 1
ATOM 676 C CA . THR A 1 87 ? 3.364 1.440 -0.494 1.00 93.94 87 THR A CA 1
ATOM 677 C C . THR A 1 87 ? 4.350 2.303 -1.266 1.00 93.94 87 THR A C 1
ATOM 679 O O . THR A 1 87 ? 5.397 1.820 -1.665 1.00 93.94 87 THR A O 1
ATOM 682 N N . ALA A 1 88 ? 4.038 3.583 -1.463 1.00 91.56 88 ALA A N 1
ATOM 683 C CA . ALA A 1 88 ? 5.036 4.547 -1.932 1.00 91.56 88 ALA A CA 1
ATOM 684 C C . ALA A 1 88 ? 5.979 4.979 -0.787 1.00 91.56 88 ALA A C 1
ATOM 686 O O . ALA A 1 88 ? 5.636 4.763 0.381 1.00 91.56 88 ALA A O 1
ATOM 687 N N . PRO A 1 89 ? 7.114 5.637 -1.102 1.00 91.31 89 PRO A N 1
ATOM 688 C CA . PRO A 1 89 ? 8.048 6.193 -0.115 1.00 91.31 89 PRO A CA 1
ATOM 689 C C . PRO A 1 89 ? 7.448 7.238 0.830 1.00 91.31 89 PRO A C 1
ATOM 691 O O . PRO A 1 89 ? 7.804 7.276 2.004 1.00 91.31 89 PRO A O 1
ATOM 694 N N . LYS A 1 90 ? 6.599 8.130 0.303 1.00 93.06 90 LYS A N 1
ATOM 695 C CA . LYS A 1 90 ? 6.036 9.283 1.021 1.00 93.06 90 LYS A CA 1
ATOM 696 C C . LYS A 1 90 ? 4.803 9.857 0.318 1.00 93.06 90 LYS A C 1
ATOM 698 O O . LYS A 1 90 ? 4.411 9.389 -0.756 1.00 93.06 90 LYS A O 1
ATOM 703 N N . LYS A 1 91 ? 4.222 10.909 0.906 1.00 92.44 91 LYS A N 1
ATOM 704 C CA . LYS A 1 91 ? 3.227 11.768 0.248 1.00 92.44 91 LYS A CA 1
ATOM 705 C C . LYS A 1 91 ? 3.827 12.486 -0.981 1.00 92.44 91 LYS A C 1
ATOM 707 O O . LYS A 1 91 ? 5.030 12.747 -1.021 1.00 92.44 91 LYS A O 1
ATOM 712 N N . PRO A 1 92 ? 3.005 12.870 -1.980 1.00 86.69 92 PRO A N 1
ATOM 713 C CA . PRO A 1 92 ? 3.477 13.594 -3.163 1.00 86.69 92 PRO A CA 1
ATOM 714 C C . PRO A 1 92 ? 4.094 14.962 -2.847 1.00 86.69 92 PRO A C 1
ATOM 716 O O . PRO A 1 92 ? 4.959 15.420 -3.583 1.00 86.69 92 PRO A O 1
ATOM 719 N N . VAL A 1 93 ? 3.656 15.610 -1.766 1.00 84.12 93 VAL A N 1
ATOM 720 C CA . VAL A 1 93 ? 4.193 16.898 -1.318 1.00 84.12 93 VAL A CA 1
ATOM 721 C C . VAL A 1 93 ? 5.356 16.647 -0.358 1.00 84.12 93 VAL A C 1
ATOM 723 O O . VAL A 1 93 ? 5.272 15.800 0.531 1.00 84.12 93 VAL A O 1
ATOM 726 N N . ILE A 1 94 ? 6.468 17.351 -0.574 1.00 78.50 94 ILE A N 1
ATOM 727 C CA . ILE A 1 94 ? 7.671 17.244 0.260 1.00 78.50 94 ILE A CA 1
ATOM 728 C C . ILE A 1 94 ? 7.358 17.748 1.672 1.00 78.50 94 ILE A C 1
ATOM 730 O O . ILE A 1 94 ? 6.653 18.740 1.830 1.00 78.50 94 ILE A O 1
ATOM 734 N N . ASN A 1 95 ? 7.917 17.080 2.683 1.00 82.19 95 ASN A N 1
ATOM 735 C CA . ASN A 1 95 ? 7.746 17.380 4.110 1.00 82.19 95 ASN A CA 1
ATOM 736 C C . ASN A 1 95 ? 6.329 17.179 4.666 1.00 82.19 95 ASN A C 1
ATOM 738 O O . ASN A 1 95 ? 6.099 17.470 5.838 1.00 82.19 95 ASN A O 1
ATOM 742 N N . GLU A 1 96 ? 5.409 16.615 3.882 1.00 89.00 96 GLU A N 1
ATOM 743 C CA . GLU A 1 96 ? 4.128 16.156 4.408 1.00 89.00 96 GLU A CA 1
ATOM 744 C C . GLU A 1 96 ? 4.286 14.811 5.118 1.00 89.00 96 GLU A C 1
ATOM 746 O O . GLU A 1 96 ? 4.882 13.860 4.597 1.00 89.00 96 GLU A O 1
ATOM 751 N N . GLY A 1 97 ? 3.749 14.760 6.333 1.00 93.00 97 GLY A N 1
ATOM 752 C CA . GLY A 1 97 ? 3.790 13.592 7.196 1.00 93.00 97 GLY A CA 1
ATOM 753 C C . GLY A 1 97 ? 2.641 12.619 6.952 1.00 93.00 97 GLY A C 1
ATOM 754 O O . GLY A 1 97 ? 1.923 12.663 5.948 1.00 93.00 97 GLY A O 1
ATOM 755 N N . VAL A 1 98 ? 2.471 11.714 7.908 1.00 96.69 98 VAL A N 1
ATOM 756 C CA . VAL A 1 98 ? 1.291 10.847 7.972 1.00 96.69 98 VAL A CA 1
ATOM 757 C C . VAL A 1 98 ? 0.073 11.627 8.470 1.00 96.69 98 VAL A C 1
ATOM 759 O O . VAL A 1 98 ? 0.188 12.511 9.317 1.00 96.69 98 VAL A O 1
ATOM 762 N N . ASP A 1 99 ? -1.107 11.284 7.963 1.00 96.81 99 ASP A N 1
ATOM 763 C CA . ASP A 1 99 ? -2.373 11.923 8.319 1.00 96.81 99 ASP A CA 1
ATOM 764 C C . ASP A 1 99 ? -3.500 10.886 8.514 1.00 96.81 99 ASP A C 1
ATOM 766 O O . ASP A 1 99 ? -3.271 9.684 8.704 1.00 96.81 99 ASP A O 1
ATOM 770 N N . ILE A 1 100 ? -4.756 11.345 8.484 1.00 97.19 100 ILE A N 1
ATOM 771 C CA . ILE A 1 100 ? -5.942 10.481 8.596 1.00 97.19 100 ILE A CA 1
ATOM 772 C C . ILE A 1 100 ? -5.973 9.380 7.521 1.00 97.19 100 ILE A C 1
ATOM 774 O O . ILE A 1 100 ? -6.582 8.328 7.745 1.00 97.19 100 ILE A O 1
ATOM 778 N N . ALA A 1 101 ? -5.326 9.565 6.369 1.00 97.62 101 ALA A N 1
ATOM 779 C CA . ALA A 1 101 ? -5.295 8.566 5.312 1.00 97.62 101 ALA A CA 1
ATOM 780 C C . ALA A 1 101 ? -4.459 7.342 5.706 1.00 97.62 101 ALA A C 1
ATOM 782 O O . ALA A 1 101 ? -4.943 6.216 5.559 1.00 97.62 101 ALA A O 1
ATOM 783 N N . GLU A 1 102 ? -3.244 7.537 6.229 1.00 98.19 102 GLU A N 1
ATOM 784 C CA . GLU A 1 102 ? -2.387 6.446 6.716 1.00 98.19 102 GLU A CA 1
ATOM 785 C C . GLU A 1 102 ? -3.067 5.688 7.852 1.00 98.19 102 GLU A C 1
ATOM 787 O O . GLU A 1 102 ? -3.162 4.458 7.808 1.00 98.19 102 GLU A O 1
ATOM 792 N N . LEU A 1 103 ? -3.620 6.415 8.827 1.00 97.19 103 LEU A N 1
ATOM 793 C CA . LEU A 1 103 ? -4.347 5.791 9.926 1.00 97.19 103 LEU A CA 1
ATOM 794 C C . LEU A 1 103 ? -5.555 4.986 9.424 1.00 97.19 103 LEU A C 1
ATOM 796 O O . LEU A 1 103 ? -5.808 3.880 9.897 1.00 97.19 103 LEU A O 1
ATOM 800 N N . SER A 1 104 ? -6.288 5.494 8.431 1.00 97.62 104 SER A N 1
ATOM 801 C CA . SER A 1 104 ? -7.418 4.768 7.841 1.00 97.62 104 SER A CA 1
ATOM 802 C C . SER A 1 104 ? -6.989 3.472 7.148 1.00 97.62 104 SER A C 1
ATOM 804 O O . SER A 1 104 ? -7.666 2.450 7.286 1.00 97.62 104 SER A O 1
ATOM 806 N N . ALA A 1 105 ? -5.852 3.468 6.449 1.00 97.75 105 ALA A N 1
ATOM 807 C CA . ALA A 1 105 ? -5.309 2.249 5.854 1.00 97.75 105 ALA A CA 1
ATOM 808 C C . ALA A 1 105 ? -4.898 1.225 6.922 1.00 97.75 105 ALA A C 1
ATOM 810 O O . ALA A 1 105 ? -5.280 0.056 6.824 1.00 97.75 105 ALA A O 1
ATOM 811 N N . ILE A 1 106 ? -4.200 1.671 7.973 1.00 97.75 106 ILE A N 1
ATOM 812 C CA . ILE A 1 106 ? -3.813 0.832 9.117 1.00 97.75 106 ILE A CA 1
ATOM 813 C C . ILE A 1 106 ? -5.052 0.212 9.773 1.00 97.75 106 ILE A C 1
ATOM 815 O O . ILE A 1 106 ? -5.123 -1.003 9.962 1.00 97.75 106 ILE A O 1
ATOM 819 N N . LYS A 1 107 ? -6.084 1.019 10.036 1.00 96.75 107 LYS A N 1
ATOM 820 C CA . LYS A 1 107 ? -7.346 0.537 10.608 1.00 96.75 107 LYS A CA 1
ATOM 821 C C . LYS A 1 107 ? -8.083 -0.418 9.680 1.00 96.75 107 LYS A C 1
ATOM 823 O O . LYS A 1 107 ? -8.679 -1.376 10.159 1.00 96.75 107 LYS A O 1
ATOM 828 N N . THR A 1 108 ? -8.028 -0.209 8.366 1.00 97.06 108 THR A N 1
ATOM 829 C CA . THR A 1 108 ? -8.596 -1.152 7.392 1.00 97.06 108 THR A CA 1
ATOM 830 C C . THR A 1 108 ? -7.921 -2.524 7.487 1.00 97.06 108 THR A C 1
ATOM 832 O O . THR A 1 108 ? -8.623 -3.539 7.513 1.00 97.06 108 THR A O 1
ATOM 835 N N . MET A 1 109 ? -6.589 -2.568 7.615 1.00 98.19 109 MET A N 1
ATOM 836 C CA . MET A 1 109 ? -5.833 -3.812 7.823 1.00 98.19 109 MET A CA 1
ATOM 837 C C . MET A 1 109 ? -6.165 -4.470 9.170 1.00 98.19 109 MET A C 1
ATOM 839 O O . MET A 1 109 ? -6.448 -5.669 9.214 1.00 98.19 109 MET A O 1
ATOM 843 N N . ALA A 1 110 ? -6.221 -3.694 10.255 1.00 97.25 110 ALA A N 1
ATOM 844 C CA . ALA A 1 110 ? -6.610 -4.192 11.576 1.00 97.25 110 ALA A CA 1
ATOM 845 C C . ALA A 1 110 ? -8.034 -4.771 11.580 1.00 97.25 110 ALA A C 1
ATOM 847 O O . ALA A 1 110 ? -8.273 -5.860 12.103 1.00 97.25 110 ALA A O 1
ATOM 848 N N . CYS A 1 111 ? -8.974 -4.097 10.913 1.00 96.06 111 CYS A N 1
ATOM 849 C CA . CYS A 1 111 ? -10.341 -4.587 10.790 1.00 96.06 111 CYS A CA 1
ATOM 850 C C . CYS A 1 111 ? -10.412 -5.893 9.996 1.00 96.06 111 CYS A C 1
ATOM 852 O O . CYS A 1 111 ? -11.177 -6.785 10.346 1.00 96.06 111 CYS A O 1
ATOM 854 N N . LEU A 1 112 ? -9.644 -6.015 8.910 1.00 97.25 112 LEU A N 1
ATOM 855 C CA . LEU A 1 112 ? -9.568 -7.261 8.146 1.00 97.25 112 LEU A CA 1
ATOM 856 C C . LEU A 1 112 ? -8.973 -8.399 8.988 1.00 97.25 112 LEU A C 1
ATOM 858 O O . LEU A 1 112 ? -9.549 -9.482 9.021 1.00 97.25 112 LEU A O 1
ATOM 862 N N . HIS A 1 113 ? -7.887 -8.137 9.717 1.00 97.69 113 HIS A N 1
ATOM 863 C CA . HIS A 1 113 ? -7.276 -9.111 10.621 1.00 97.69 113 HIS A CA 1
ATOM 864 C C . HIS A 1 113 ? -8.285 -9.632 11.648 1.00 97.69 113 HIS A C 1
ATOM 866 O O . HIS A 1 113 ? -8.439 -10.841 11.786 1.00 97.69 113 HIS A O 1
ATOM 872 N N . LYS A 1 114 ? -9.048 -8.746 12.298 1.00 95.75 114 LYS A N 1
ATOM 873 C CA . LYS A 1 114 ? -10.071 -9.140 13.278 1.00 95.75 114 LYS A CA 1
ATOM 874 C C . LYS A 1 114 ? -11.202 -9.978 12.700 1.00 95.75 114 LYS A C 1
ATOM 876 O O . LYS A 1 114 ? -11.625 -10.934 13.345 1.00 95.75 114 LYS A O 1
ATOM 881 N N . ARG A 1 115 ? -11.674 -9.663 11.491 1.00 95.50 115 ARG A N 1
ATOM 882 C CA . ARG A 1 115 ? -12.685 -10.504 10.833 1.00 95.50 115 ARG A CA 1
ATOM 883 C C . ARG A 1 115 ? -12.132 -11.888 10.507 1.00 95.50 115 ARG A C 1
ATOM 885 O O . ARG A 1 115 ? -12.811 -12.874 10.751 1.00 95.50 115 ARG A O 1
ATOM 892 N N . VAL A 1 116 ? -10.877 -11.982 10.062 1.00 96.69 116 VAL A N 1
ATOM 893 C CA . VAL A 1 116 ? -10.219 -13.283 9.861 1.00 96.69 116 VAL A CA 1
ATOM 894 C C . VAL A 1 116 ? -10.032 -14.026 11.188 1.00 96.69 116 VAL A C 1
ATOM 896 O O . VAL A 1 116 ? -10.321 -15.216 11.233 1.00 96.69 116 VAL A O 1
ATOM 899 N N . LEU A 1 117 ? -9.650 -13.350 12.280 1.00 96.19 117 LEU A N 1
ATOM 900 C CA . LEU A 1 117 ? -9.523 -13.957 13.615 1.00 96.19 117 LEU A CA 1
ATOM 901 C C . LEU A 1 117 ? -10.814 -14.622 14.107 1.00 96.19 117 LEU A C 1
ATOM 903 O O . LEU A 1 117 ? -10.746 -15.622 14.821 1.00 96.19 117 LEU A O 1
ATOM 907 N N . ALA A 1 118 ? -11.980 -14.097 13.717 1.00 94.56 118 ALA A N 1
ATOM 908 C CA . ALA A 1 118 ? -13.272 -14.695 14.054 1.00 94.56 118 ALA A CA 1
ATOM 909 C C . ALA A 1 118 ? -13.460 -16.101 13.449 1.00 94.56 118 ALA A C 1
ATOM 911 O O . ALA A 1 118 ? -14.261 -16.883 13.958 1.00 94.56 118 ALA A O 1
ATOM 912 N N . HIS A 1 119 ? -12.706 -16.432 12.396 1.00 95.75 119 HIS A N 1
ATOM 913 C CA . HIS A 1 119 ? -12.750 -17.725 11.713 1.00 95.75 119 HIS A CA 1
ATOM 914 C C . HIS A 1 119 ? -11.457 -18.533 11.885 1.00 95.75 119 HIS A C 1
ATOM 916 O O . HIS A 1 119 ? -11.507 -19.760 11.903 1.00 95.75 119 HIS A O 1
ATOM 922 N N . TYR A 1 120 ? -10.305 -17.878 12.033 1.00 97.00 120 TYR A N 1
ATOM 923 C CA . TYR A 1 120 ? -8.981 -18.492 12.060 1.00 97.00 120 TYR A CA 1
ATOM 924 C C . TYR A 1 120 ? -8.054 -17.776 13.054 1.00 97.00 120 TYR A C 1
ATOM 926 O O . TYR A 1 120 ? -7.586 -16.668 12.797 1.00 97.00 120 TYR A O 1
ATOM 934 N N . LYS A 1 121 ? -7.774 -18.425 14.194 1.00 96.69 121 LYS A N 1
ATOM 935 C CA . LYS A 1 121 ? -7.070 -17.834 15.352 1.00 96.69 121 LYS A CA 1
ATOM 936 C C . LYS A 1 121 ? -5.691 -17.221 15.060 1.00 96.69 121 LYS A C 1
ATOM 938 O O . LYS A 1 121 ? -5.412 -16.186 15.652 1.00 96.69 121 LYS A O 1
ATOM 943 N N . PRO A 1 122 ? -4.816 -17.812 14.225 1.00 98.31 122 PRO A N 1
ATOM 944 C CA . PRO A 1 122 ? -3.549 -17.168 13.863 1.00 98.31 122 PRO A CA 1
ATOM 945 C C . PRO A 1 122 ? -3.725 -15.877 13.053 1.00 98.31 122 PRO A C 1
ATOM 947 O O . PRO A 1 122 ? -2.838 -15.028 13.048 1.00 98.31 122 PRO A O 1
ATOM 950 N N . GLY A 1 123 ? -4.869 -15.698 12.388 1.00 98.38 123 GLY A N 1
ATOM 951 C CA . GLY A 1 123 ? -5.202 -14.463 11.694 1.00 98.38 123 GLY A CA 1
ATOM 952 C C . GLY A 1 123 ? -4.309 -14.187 10.485 1.00 98.38 123 GLY A C 1
ATOM 953 O O . GLY A 1 123 ? -4.000 -15.074 9.686 1.00 98.38 123 GLY A O 1
ATOM 954 N N . LEU A 1 124 ? -3.932 -12.918 10.347 1.00 98.69 124 LEU A N 1
ATOM 955 C CA . LEU A 1 124 ? -3.115 -12.388 9.254 1.00 98.69 124 LEU A CA 1
ATOM 956 C C . LEU A 1 124 ? -1.822 -11.789 9.802 1.00 98.69 124 LEU A C 1
ATOM 958 O O . LEU A 1 124 ? -1.872 -11.147 10.849 1.00 98.69 124 LEU A O 1
ATOM 962 N N . SER A 1 125 ? -0.723 -11.913 9.059 1.00 98.56 125 SER A N 1
ATOM 963 C CA . SER A 1 125 ? 0.521 -11.173 9.304 1.00 98.56 125 SER A CA 1
ATOM 964 C C . SER A 1 125 ? 0.832 -10.306 8.089 1.00 98.56 125 SER A C 1
ATOM 966 O O . SER A 1 125 ? 0.972 -10.814 6.978 1.00 98.56 125 SER A O 1
ATOM 968 N N . TYR A 1 126 ? 0.890 -8.991 8.279 1.00 98.69 126 TYR A N 1
ATOM 969 C CA . TYR A 1 126 ? 1.186 -8.035 7.222 1.00 98.69 126 TYR A CA 1
ATOM 970 C C . TYR A 1 126 ? 2.667 -7.674 7.216 1.00 98.69 126 TYR A C 1
ATOM 972 O O . TYR A 1 126 ? 3.238 -7.322 8.247 1.00 98.69 126 TYR A O 1
ATOM 980 N N . THR A 1 127 ? 3.246 -7.636 6.023 1.00 98.38 127 THR A N 1
ATOM 981 C CA . THR A 1 127 ? 4.503 -6.949 5.738 1.00 98.38 127 THR A CA 1
ATOM 982 C C . THR A 1 127 ? 4.201 -5.759 4.840 1.00 98.38 127 THR A C 1
ATOM 984 O O . THR A 1 127 ? 3.840 -5.911 3.670 1.00 98.38 127 THR A O 1
ATOM 987 N N . VAL A 1 128 ? 4.326 -4.557 5.394 1.00 98.12 128 VAL A N 1
ATOM 988 C CA . VAL A 1 128 ? 4.221 -3.297 4.662 1.00 98.12 128 VAL A CA 1
ATOM 989 C C . VAL A 1 128 ? 5.602 -2.936 4.133 1.00 98.12 128 VAL A C 1
ATOM 991 O O . VAL A 1 128 ? 6.507 -2.621 4.907 1.00 98.12 128 VAL A O 1
ATOM 994 N N . ARG A 1 129 ? 5.777 -2.995 2.812 1.00 96.38 129 ARG A N 1
ATOM 995 C CA . ARG A 1 129 ? 7.041 -2.622 2.175 1.00 96.38 129 ARG A CA 1
ATOM 996 C C . ARG A 1 129 ? 7.125 -1.108 2.047 1.00 96.38 129 ARG A C 1
ATOM 998 O O . ARG A 1 129 ? 6.328 -0.522 1.319 1.00 96.38 129 ARG A O 1
ATOM 1005 N N . LEU A 1 130 ? 8.127 -0.521 2.692 1.00 96.00 130 LEU A N 1
ATOM 1006 C CA . LEU A 1 130 ? 8.422 0.904 2.657 1.00 96.00 130 LEU A CA 1
ATOM 1007 C C . LEU A 1 130 ? 9.552 1.178 1.650 1.00 96.00 130 LEU A C 1
ATOM 1009 O O . LEU A 1 130 ? 10.688 0.756 1.846 1.00 96.00 130 LEU A O 1
ATOM 1013 N N . GLU A 1 131 ? 9.219 1.881 0.567 1.00 95.25 131 GLU A N 1
ATOM 1014 C CA . GLU A 1 131 ? 10.064 2.074 -0.625 1.00 95.25 131 GLU A CA 1
ATOM 1015 C C . GLU A 1 131 ? 11.074 3.239 -0.503 1.00 95.25 131 GLU A C 1
ATOM 1017 O O . GLU A 1 131 ? 11.042 4.170 -1.307 1.00 95.25 131 GLU A O 1
ATOM 1022 N N . ASP A 1 132 ? 11.944 3.259 0.511 1.00 95.25 132 ASP A N 1
ATOM 1023 C CA . ASP A 1 132 ? 12.846 4.401 0.739 1.00 95.25 132 ASP A CA 1
ATOM 1024 C C . ASP A 1 132 ? 13.902 4.549 -0.352 1.00 95.25 132 ASP A C 1
ATOM 1026 O O . ASP A 1 132 ? 13.991 5.611 -0.970 1.00 95.25 132 ASP A O 1
ATOM 1030 N N . VAL A 1 133 ? 14.652 3.484 -0.632 1.00 96.38 133 VAL A N 1
ATOM 1031 C CA . VAL A 1 133 ? 15.716 3.494 -1.645 1.00 96.38 133 VAL A CA 1
ATOM 1032 C C . VAL A 1 133 ? 15.152 3.824 -3.029 1.00 96.38 133 VAL A C 1
ATOM 1034 O O . VAL A 1 133 ? 15.706 4.656 -3.751 1.00 96.38 133 VAL A O 1
ATOM 1037 N N . THR A 1 134 ? 14.004 3.244 -3.380 1.00 96.00 134 THR A N 1
ATOM 1038 C CA . THR A 1 134 ? 13.285 3.566 -4.619 1.00 96.00 134 THR A CA 1
ATOM 1039 C C . THR A 1 134 ? 12.846 5.025 -4.653 1.00 96.00 134 THR A C 1
ATOM 1041 O O . THR A 1 134 ? 12.958 5.675 -5.692 1.00 96.00 134 THR A O 1
ATOM 1044 N N . GLY A 1 135 ? 12.369 5.566 -3.531 1.00 94.69 135 GLY A N 1
ATOM 1045 C CA . GLY A 1 135 ? 12.013 6.976 -3.418 1.00 94.69 135 GLY A CA 1
ATOM 1046 C C . GLY A 1 135 ? 13.201 7.905 -3.643 1.00 94.69 135 GLY A C 1
ATOM 1047 O O . GLY A 1 135 ? 13.079 8.859 -4.408 1.00 94.69 135 GLY A O 1
ATOM 1048 N N . TRP A 1 136 ? 14.360 7.599 -3.053 1.00 94.88 136 TRP A N 1
ATOM 1049 C CA . TRP A 1 136 ? 15.596 8.361 -3.267 1.00 94.88 136 TRP A CA 1
ATOM 1050 C C . TRP A 1 136 ? 16.009 8.370 -4.738 1.00 94.88 136 TRP A C 1
ATOM 1052 O O . TRP A 1 136 ? 16.357 9.417 -5.285 1.00 94.88 136 TRP A O 1
ATOM 1062 N N . TYR A 1 137 ? 15.898 7.215 -5.397 1.00 95.94 137 TYR A N 1
ATOM 1063 C CA . TYR A 1 137 ? 16.182 7.087 -6.818 1.00 95.94 137 TYR A CA 1
ATOM 1064 C C . TYR A 1 137 ? 15.212 7.920 -7.664 1.00 95.94 137 TYR A C 1
ATOM 1066 O O . TYR A 1 137 ? 15.647 8.713 -8.500 1.00 95.94 137 TYR A O 1
ATOM 1074 N N . LEU A 1 138 ? 13.898 7.772 -7.462 1.00 93.19 138 LEU A N 1
ATOM 1075 C CA . LEU A 1 138 ? 12.879 8.406 -8.305 1.00 93.19 138 LEU A CA 1
ATOM 1076 C C . LEU A 1 138 ? 12.774 9.923 -8.099 1.00 93.19 138 LEU A C 1
ATOM 1078 O O . LEU A 1 138 ? 12.553 10.635 -9.078 1.00 93.19 138 LEU A O 1
ATOM 1082 N N . GLU A 1 139 ? 12.969 10.418 -6.876 1.00 88.19 139 GLU A N 1
ATOM 1083 C CA . GLU A 1 139 ? 12.746 11.825 -6.501 1.00 88.19 139 GLU A CA 1
ATOM 1084 C C . GLU A 1 139 ? 14.026 12.674 -6.397 1.00 88.19 139 GLU A C 1
ATOM 1086 O O . GLU A 1 139 ? 13.984 13.811 -5.930 1.00 88.19 139 GLU A O 1
ATOM 1091 N N . ASN A 1 140 ? 15.141 12.155 -6.916 1.00 84.50 140 ASN A N 1
ATOM 1092 C CA . ASN A 1 140 ? 16.490 12.719 -6.826 1.00 84.50 140 ASN A CA 1
ATOM 1093 C C . ASN A 1 140 ? 17.075 12.636 -5.407 1.00 84.50 140 ASN A C 1
ATOM 1095 O O . ASN A 1 140 ? 16.460 13.040 -4.418 1.00 84.50 140 ASN A O 1
ATOM 1099 N N . ASP A 1 141 ? 18.319 12.158 -5.332 1.00 89.62 141 ASP A N 1
ATOM 1100 C CA . ASP A 1 141 ? 19.012 11.742 -4.108 1.00 89.62 141 ASP A CA 1
ATOM 1101 C C . ASP A 1 141 ? 19.490 12.908 -3.220 1.00 89.62 141 ASP A C 1
ATOM 1103 O O . ASP A 1 141 ? 20.657 13.033 -2.856 1.00 89.62 141 ASP A O 1
ATOM 1107 N N . THR A 1 142 ? 18.585 13.821 -2.884 1.00 92.75 142 THR A N 1
ATOM 1108 C CA . THR A 1 142 ? 18.875 15.008 -2.076 1.00 92.75 142 THR A CA 1
ATOM 1109 C C . THR A 1 142 ? 18.685 14.725 -0.588 1.00 92.75 142 THR A C 1
ATOM 1111 O O . THR A 1 142 ? 17.819 13.942 -0.194 1.00 92.75 142 THR A O 1
ATOM 1114 N N . ILE A 1 143 ? 19.442 15.426 0.265 1.00 93.12 143 ILE A N 1
ATOM 1115 C CA . ILE A 1 143 ? 19.319 15.326 1.733 1.00 93.12 143 ILE A CA 1
ATOM 1116 C C . ILE A 1 143 ? 17.874 15.588 2.181 1.00 93.12 143 ILE A C 1
ATOM 1118 O O . ILE A 1 143 ? 17.331 14.838 2.989 1.00 93.12 143 ILE A O 1
ATOM 1122 N N . ASN A 1 144 ? 17.229 16.611 1.612 1.00 92.12 144 ASN A N 1
ATOM 1123 C CA . ASN A 1 144 ? 15.847 16.964 1.940 1.00 92.12 144 ASN A CA 1
ATOM 1124 C C . ASN A 1 144 ? 14.860 15.838 1.582 1.00 92.12 144 ASN A C 1
ATOM 1126 O O . ASN A 1 144 ? 13.988 15.497 2.377 1.00 92.12 144 ASN A O 1
ATOM 1130 N N . THR A 1 145 ? 15.029 15.206 0.417 1.00 91.31 145 THR A N 1
ATOM 1131 C CA . THR A 1 145 ? 14.179 14.083 -0.013 1.00 91.31 145 THR A CA 1
ATOM 1132 C C . THR A 1 145 ? 14.366 12.870 0.889 1.00 91.31 145 THR A C 1
ATOM 1134 O O . THR A 1 145 ? 13.378 12.307 1.365 1.00 91.31 145 THR A O 1
ATOM 1137 N N . LYS A 1 146 ? 15.619 12.513 1.207 1.00 94.19 146 LYS A N 1
ATOM 1138 C CA . LYS A 1 146 ? 15.925 11.434 2.159 1.00 94.19 146 LYS A CA 1
ATOM 1139 C C . LYS A 1 146 ? 15.274 11.687 3.510 1.00 94.19 146 LYS A C 1
ATOM 1141 O O . LYS A 1 146 ? 14.578 10.813 4.019 1.00 94.19 146 LYS A O 1
ATOM 1146 N N . GLN A 1 147 ? 15.452 12.887 4.062 1.00 94.69 147 GLN A N 1
ATOM 1147 C CA . GLN A 1 147 ? 14.899 13.239 5.365 1.00 94.69 147 GLN A CA 1
ATOM 1148 C C . GLN A 1 147 ? 13.367 13.214 5.356 1.00 94.69 147 GLN A C 1
ATOM 1150 O O . GLN A 1 147 ? 12.771 12.643 6.264 1.00 94.69 147 GLN A O 1
ATOM 1155 N N . SER A 1 148 ? 12.723 13.763 4.321 1.00 94.50 148 SER A N 1
ATOM 1156 C CA . SER A 1 148 ? 11.262 13.742 4.189 1.00 94.50 148 SER A CA 1
ATOM 1157 C C . SER A 1 148 ? 10.708 12.313 4.144 1.00 94.50 148 SER A C 1
ATOM 1159 O O . SER A 1 148 ? 9.728 12.023 4.831 1.00 94.50 148 SER A O 1
ATOM 1161 N N . ILE A 1 149 ? 11.344 11.415 3.385 1.00 96.19 149 ILE A N 1
ATOM 1162 C CA . ILE A 1 149 ? 10.952 10.001 3.295 1.00 96.19 149 ILE A CA 1
ATOM 1163 C C . ILE A 1 149 ? 11.145 9.295 4.641 1.00 96.19 149 ILE A C 1
ATOM 1165 O O . ILE A 1 149 ? 10.226 8.641 5.134 1.00 96.19 149 ILE A O 1
ATOM 1169 N N . LEU A 1 150 ? 12.311 9.461 5.270 1.00 95.81 150 LEU A N 1
ATOM 1170 C CA . LEU A 1 150 ? 12.616 8.830 6.555 1.00 95.81 150 LEU A CA 1
ATOM 1171 C C . LEU A 1 150 ? 11.657 9.290 7.658 1.00 95.81 150 LEU A C 1
ATOM 1173 O O . LEU A 1 150 ? 11.161 8.452 8.411 1.00 95.81 150 LEU A O 1
ATOM 1177 N N . THR A 1 151 ? 11.350 10.589 7.719 1.00 95.81 151 THR A N 1
ATOM 1178 C CA . THR A 1 151 ? 10.375 11.142 8.666 1.00 95.81 151 THR A CA 1
ATOM 1179 C C . THR A 1 151 ? 8.987 10.539 8.440 1.00 95.81 151 THR A C 1
ATOM 1181 O O . THR A 1 151 ? 8.377 10.062 9.396 1.00 95.81 151 THR A O 1
ATOM 1184 N N . TYR A 1 152 ? 8.498 10.492 7.193 1.00 97.19 152 TYR A N 1
ATOM 1185 C CA . TYR A 1 152 ? 7.197 9.888 6.870 1.00 97.19 152 TYR A CA 1
ATOM 1186 C C . TYR A 1 152 ? 7.125 8.417 7.311 1.00 97.19 152 TYR A C 1
ATOM 1188 O O . TYR A 1 152 ? 6.169 8.002 7.966 1.00 97.19 152 TYR A O 1
ATOM 1196 N N . MET A 1 153 ? 8.163 7.630 7.018 1.00 96.69 153 MET A N 1
ATOM 1197 C CA . MET A 1 153 ? 8.227 6.216 7.398 1.00 96.69 153 MET A CA 1
ATOM 1198 C C . MET A 1 153 ? 8.275 6.007 8.913 1.00 96.69 153 MET A C 1
ATOM 1200 O O . MET A 1 153 ? 7.556 5.158 9.438 1.00 96.69 153 MET A O 1
ATOM 1204 N N . GLN A 1 154 ? 9.082 6.795 9.629 1.00 97.00 154 GLN A N 1
ATOM 1205 C CA . GLN A 1 154 ? 9.155 6.744 11.092 1.00 97.00 154 GLN A CA 1
ATOM 1206 C C . GLN A 1 154 ? 7.809 7.091 11.732 1.00 97.00 154 GLN A C 1
ATOM 1208 O O . GLN A 1 154 ? 7.375 6.418 12.667 1.00 97.00 154 GLN A O 1
ATOM 1213 N N . GLN A 1 155 ? 7.117 8.106 11.215 1.00 97.38 155 GLN A N 1
ATOM 1214 C CA . GLN A 1 155 ? 5.774 8.461 11.666 1.00 97.38 155 GLN A CA 1
ATOM 1215 C C . GLN A 1 155 ? 4.759 7.339 11.385 1.00 97.38 155 GLN A C 1
ATOM 1217 O O . GLN A 1 155 ? 3.950 7.014 12.253 1.00 97.38 155 GLN A O 1
ATOM 1222 N N . PHE A 1 156 ? 4.828 6.694 10.216 1.00 97.94 156 PHE A N 1
ATOM 1223 C CA . PHE A 1 156 ? 3.960 5.563 9.870 1.00 97.94 156 PHE A CA 1
ATOM 1224 C C . PHE A 1 156 ? 4.170 4.359 10.801 1.00 97.94 156 PHE A C 1
ATOM 1226 O O . PHE A 1 156 ? 3.211 3.780 11.311 1.00 97.94 156 PHE A O 1
ATOM 1233 N N . GLU A 1 157 ? 5.422 4.014 11.094 1.00 97.88 157 GLU A N 1
ATOM 1234 C CA . GLU A 1 157 ? 5.769 2.968 12.064 1.00 97.88 157 GLU A CA 1
ATOM 1235 C C . GLU A 1 157 ? 5.327 3.329 13.486 1.00 97.88 157 GLU A C 1
ATOM 1237 O O . GLU A 1 157 ? 4.858 2.471 14.238 1.00 97.88 157 GLU A O 1
ATOM 1242 N N . THR A 1 158 ? 5.439 4.608 13.848 1.00 97.56 158 THR A N 1
ATOM 1243 C CA . THR A 1 158 ? 4.969 5.132 15.135 1.00 97.56 158 THR A CA 1
ATOM 1244 C C . THR A 1 158 ? 3.460 4.967 15.269 1.00 97.56 158 THR A C 1
ATOM 1246 O O . THR A 1 158 ? 3.004 4.510 16.315 1.00 97.56 158 THR A O 1
ATOM 1249 N N . LEU A 1 159 ? 2.686 5.238 14.209 1.00 96.94 159 LEU A N 1
ATOM 1250 C CA . LEU A 1 159 ? 1.245 4.969 14.192 1.00 96.94 159 LEU A CA 1
ATOM 1251 C C . LEU A 1 159 ? 0.939 3.493 14.451 1.00 96.94 159 LEU A C 1
ATOM 1253 O O . LEU A 1 159 ? 0.103 3.188 15.297 1.00 96.94 159 LEU A O 1
ATOM 1257 N N . ILE A 1 160 ? 1.627 2.568 13.778 1.00 97.50 160 ILE A N 1
ATOM 1258 C CA . ILE A 1 160 ? 1.400 1.128 13.976 1.00 97.50 160 ILE A CA 1
ATOM 1259 C C . ILE A 1 16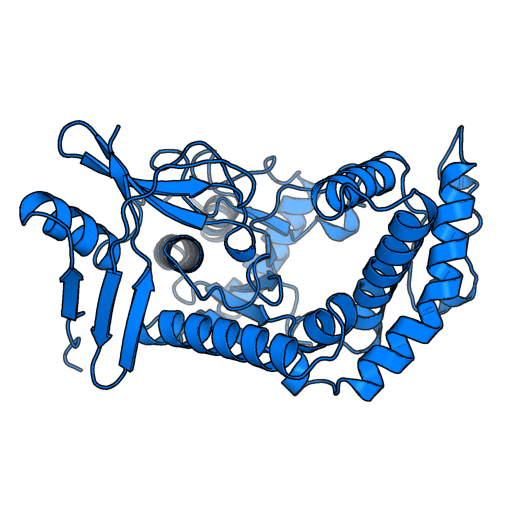0 ? 1.599 0.735 15.450 1.00 97.50 160 ILE A C 1
ATOM 1261 O O . ILE A 1 160 ? 0.731 0.079 16.033 1.00 97.50 160 ILE A O 1
ATOM 1265 N N . LYS A 1 161 ? 2.701 1.180 16.070 1.00 96.69 161 LYS A N 1
ATOM 1266 C CA . LYS A 1 161 ? 3.019 0.898 17.483 1.00 96.69 161 LYS A CA 1
ATOM 1267 C C . LYS A 1 161 ? 2.039 1.558 18.448 1.00 96.69 161 LYS A C 1
ATOM 1269 O O . LYS A 1 161 ? 1.608 0.942 19.420 1.00 96.69 161 LYS A O 1
ATOM 1274 N N . LEU A 1 162 ? 1.661 2.806 18.178 1.00 95.81 162 LEU A N 1
ATOM 1275 C CA . LEU A 1 162 ? 0.757 3.578 19.025 1.00 95.81 162 LEU A CA 1
ATOM 1276 C C . LEU A 1 162 ? -0.635 2.935 19.120 1.00 95.81 162 LEU A C 1
ATOM 1278 O O . LEU A 1 162 ? -1.248 2.961 20.184 1.00 95.81 162 LEU A O 1
ATOM 1282 N N . PHE A 1 163 ? -1.107 2.300 18.045 1.00 94.75 163 PHE A N 1
ATOM 1283 C CA . PHE A 1 163 ? -2.350 1.519 18.046 1.00 94.75 163 PHE A CA 1
ATOM 1284 C C . PHE A 1 163 ? -2.155 0.044 18.446 1.00 94.75 163 PHE A C 1
ATOM 1286 O O . PHE A 1 163 ? -3.118 -0.722 18.447 1.00 94.75 163 PHE A O 1
ATOM 1293 N N . SER A 1 164 ? -0.936 -0.348 18.836 1.00 95.00 164 SER A N 1
ATOM 1294 C CA . SER A 1 164 ? -0.550 -1.718 19.211 1.00 95.00 164 SER A CA 1
ATOM 1295 C C . SER A 1 164 ? -0.879 -2.763 18.144 1.00 95.00 164 SER A C 1
ATOM 1297 O O . SER A 1 164 ? -1.297 -3.885 18.441 1.00 95.00 164 SER A O 1
ATOM 1299 N N . TYR A 1 165 ? -0.702 -2.383 16.880 1.00 97.06 165 TYR A N 1
ATOM 1300 C CA . TYR A 1 165 ? -0.865 -3.274 15.734 1.00 97.06 165 TYR A CA 1
ATOM 1301 C C . TYR A 1 165 ? 0.461 -3.886 15.268 1.00 97.06 165 TYR A C 1
ATOM 1303 O O . TYR A 1 165 ? 0.468 -4.691 14.343 1.00 97.06 165 TYR A O 1
ATOM 1311 N N . ASP A 1 166 ? 1.574 -3.570 15.930 1.00 96.88 166 ASP A N 1
ATOM 1312 C CA . ASP A 1 166 ? 2.923 -4.071 15.636 1.00 96.88 166 ASP A CA 1
ATOM 1313 C C . ASP A 1 166 ? 3.089 -5.587 15.850 1.00 96.88 166 ASP A C 1
ATOM 1315 O O . ASP A 1 166 ? 4.045 -6.180 15.355 1.00 96.88 166 ASP A O 1
ATOM 1319 N N . SER A 1 167 ? 2.128 -6.232 16.518 1.00 97.25 167 SER A N 1
ATOM 1320 C CA . SER A 1 167 ? 2.064 -7.694 16.659 1.00 97.25 167 SER A CA 1
ATOM 1321 C C . SER A 1 167 ? 1.660 -8.430 15.377 1.00 97.25 167 SER A C 1
ATOM 1323 O O . SER A 1 167 ? 1.947 -9.618 15.252 1.00 97.25 167 SER A O 1
ATOM 1325 N N . PHE A 1 168 ? 1.001 -7.753 14.430 1.00 98.38 168 PHE A N 1
ATOM 1326 C CA . PHE A 1 168 ? 0.564 -8.359 13.168 1.00 98.38 168 PHE A CA 1
ATOM 1327 C C . PHE A 1 168 ? 0.780 -7.469 11.939 1.00 98.38 168 PHE A C 1
ATOM 1329 O O . PHE A 1 168 ? 0.581 -7.939 10.823 1.00 98.38 168 PHE A O 1
ATOM 1336 N N . ILE A 1 169 ? 1.173 -6.203 12.101 1.00 98.56 169 ILE A N 1
ATOM 1337 C CA . ILE A 1 169 ? 1.591 -5.307 11.019 1.00 98.56 169 ILE A CA 1
ATOM 1338 C C . ILE A 1 169 ? 3.062 -4.971 11.222 1.00 98.56 169 ILE A C 1
ATOM 1340 O O . ILE A 1 169 ? 3.425 -4.235 12.136 1.00 98.56 169 ILE A O 1
ATOM 1344 N N . HIS A 1 170 ? 3.904 -5.476 10.331 1.00 97.38 170 HIS A N 1
ATOM 1345 C CA . HIS A 1 170 ? 5.337 -5.223 10.332 1.00 97.38 170 HIS A CA 1
ATOM 1346 C C . HIS A 1 170 ? 5.711 -4.364 9.128 1.00 97.38 170 HIS A C 1
ATOM 1348 O O . HIS A 1 170 ? 5.083 -4.457 8.071 1.00 97.38 170 HIS A O 1
ATOM 1354 N N . THR A 1 171 ? 6.742 -3.538 9.270 1.00 97.31 171 THR A N 1
ATOM 1355 C CA . THR A 1 171 ? 7.316 -2.775 8.160 1.00 97.31 171 THR A CA 1
ATOM 1356 C C . THR A 1 171 ? 8.626 -3.407 7.710 1.00 97.31 171 THR A C 1
ATOM 1358 O O . THR A 1 171 ? 9.363 -3.981 8.508 1.00 97.31 171 THR A O 1
ATOM 1361 N N . LEU A 1 172 ? 8.910 -3.310 6.415 1.00 96.62 172 LEU A N 1
ATOM 1362 C CA . LEU A 1 172 ? 10.179 -3.715 5.822 1.00 96.62 172 LEU A CA 1
ATOM 1363 C C . LEU A 1 172 ? 10.653 -2.590 4.910 1.00 96.62 172 LEU A C 1
ATOM 1365 O O . LEU A 1 172 ? 10.004 -2.295 3.905 1.00 96.62 172 LEU A O 1
ATOM 1369 N N . ARG A 1 173 ? 11.753 -1.942 5.289 1.00 96.25 173 ARG A N 1
ATOM 1370 C CA . ARG A 1 173 ? 12.359 -0.856 4.514 1.00 96.25 173 ARG A CA 1
ATOM 1371 C C . ARG A 1 173 ? 13.316 -1.443 3.481 1.00 96.25 173 ARG A C 1
ATOM 1373 O O . ARG A 1 173 ? 14.016 -2.407 3.773 1.00 96.25 173 ARG A O 1
ATOM 1380 N N . GLU A 1 174 ? 13.379 -0.879 2.281 1.00 96.38 174 GLU A N 1
ATOM 1381 C CA . GLU A 1 174 ? 14.331 -1.356 1.265 1.00 96.38 174 GLU A CA 1
ATOM 1382 C C . GLU A 1 174 ? 15.783 -1.168 1.726 1.00 96.38 174 GLU A C 1
ATOM 1384 O O . GLU A 1 174 ? 16.623 -2.038 1.485 1.00 96.38 174 GLU A O 1
ATOM 1389 N N . SER A 1 175 ? 16.054 -0.091 2.471 1.00 95.88 175 SER A N 1
ATOM 1390 C CA . SER A 1 175 ? 17.376 0.234 3.025 1.00 95.88 175 SER A CA 1
ATOM 1391 C C . SER A 1 175 ? 17.925 -0.790 4.028 1.00 95.88 175 SER A C 1
ATOM 1393 O O . SER A 1 175 ? 19.119 -0.773 4.321 1.00 95.88 175 SER A O 1
ATOM 1395 N N . THR A 1 176 ? 17.095 -1.709 4.542 1.00 95.12 176 THR A N 1
ATOM 1396 C CA . THR A 1 176 ? 17.567 -2.828 5.381 1.00 95.12 176 THR A CA 1
ATOM 1397 C C . THR A 1 176 ? 18.091 -4.008 4.563 1.00 95.12 176 THR A C 1
ATOM 1399 O O . THR A 1 176 ? 18.680 -4.922 5.130 1.00 95.12 176 THR A O 1
ATOM 1402 N N . ILE A 1 177 ? 17.849 -4.017 3.248 1.00 94.75 177 ILE A N 1
ATOM 1403 C CA . ILE A 1 177 ? 18.198 -5.116 2.335 1.00 94.75 177 ILE A CA 1
ATOM 1404 C C . ILE A 1 177 ? 19.236 -4.663 1.300 1.00 94.75 177 ILE A C 1
ATOM 1406 O O . ILE A 1 177 ? 20.105 -5.441 0.914 1.00 94.75 177 ILE A O 1
ATOM 1410 N N . THR A 1 178 ? 19.164 -3.411 0.840 1.00 96.56 178 THR A N 1
ATOM 1411 C CA . THR A 1 178 ? 20.079 -2.861 -0.166 1.00 96.56 178 THR A CA 1
ATOM 1412 C C . THR A 1 178 ? 20.513 -1.435 0.165 1.00 96.56 178 THR A C 1
ATOM 1414 O O . THR A 1 178 ? 19.890 -0.752 0.975 1.00 96.56 178 THR A O 1
ATOM 1417 N N . THR A 1 179 ? 21.582 -0.969 -0.480 1.00 96.00 179 THR A N 1
ATOM 1418 C CA . THR A 1 179 ? 22.039 0.423 -0.398 1.00 96.00 179 THR A CA 1
ATOM 1419 C C . THR A 1 179 ? 21.547 1.226 -1.600 1.00 96.00 179 THR A C 1
ATOM 1421 O O . THR A 1 179 ? 21.216 0.662 -2.646 1.00 96.00 179 THR A O 1
ATOM 1424 N N . GLY A 1 180 ? 21.547 2.558 -1.467 1.00 95.56 180 GLY A N 1
ATOM 1425 C CA . GLY A 1 180 ? 21.283 3.469 -2.586 1.00 95.56 180 GLY A CA 1
ATOM 1426 C C . GLY A 1 180 ? 22.169 3.163 -3.790 1.00 95.56 180 GLY A C 1
ATOM 1427 O O . GLY A 1 180 ? 21.656 2.926 -4.875 1.00 95.56 180 GLY A O 1
ATOM 1428 N N . ASP A 1 181 ? 23.480 3.042 -3.581 1.00 96.75 181 ASP A N 1
ATOM 1429 C CA . ASP A 1 181 ? 24.443 2.809 -4.663 1.00 96.75 181 ASP A CA 1
ATOM 1430 C C . ASP A 1 181 ? 24.159 1.524 -5.454 1.00 96.75 181 ASP A C 1
ATOM 1432 O O . ASP A 1 181 ? 24.160 1.536 -6.686 1.00 96.75 181 ASP A O 1
ATOM 1436 N N . ILE A 1 182 ? 23.879 0.410 -4.764 1.00 97.75 182 ILE A N 1
ATOM 1437 C CA . ILE A 1 182 ? 23.580 -0.873 -5.422 1.00 97.75 182 ILE A CA 1
ATOM 1438 C C . ILE A 1 182 ? 22.291 -0.754 -6.235 1.00 97.75 182 ILE A C 1
ATOM 1440 O O . ILE A 1 182 ? 22.249 -1.163 -7.401 1.00 97.75 182 ILE A O 1
ATOM 1444 N N . PHE A 1 183 ? 21.248 -0.173 -5.642 1.00 97.75 183 PHE A N 1
ATOM 1445 C CA . PHE A 1 183 ? 19.973 0.010 -6.320 1.00 97.75 183 PHE A CA 1
ATOM 1446 C C . PHE A 1 183 ? 20.110 0.922 -7.537 1.00 97.75 183 PHE A C 1
ATOM 1448 O O . PHE A 1 183 ? 19.630 0.573 -8.613 1.00 97.75 183 PHE A O 1
ATOM 1455 N N . PHE A 1 184 ? 20.763 2.075 -7.382 1.00 97.56 184 PHE A N 1
ATOM 1456 C CA . PHE A 1 184 ? 20.848 3.111 -8.408 1.00 97.56 184 PHE A CA 1
ATOM 1457 C C . PHE A 1 184 ? 21.648 2.605 -9.600 1.00 97.56 184 PHE A C 1
ATOM 1459 O O . PHE A 1 184 ? 21.173 2.701 -10.725 1.00 97.56 184 PHE A O 1
ATOM 1466 N N . ASN A 1 185 ? 22.802 1.977 -9.359 1.00 97.75 185 ASN A N 1
ATOM 1467 C CA . ASN A 1 185 ? 23.606 1.388 -10.428 1.00 97.75 185 ASN A CA 1
ATOM 1468 C C . ASN A 1 185 ? 22.824 0.308 -11.187 1.00 97.75 185 ASN A C 1
ATOM 1470 O O . ASN A 1 185 ? 22.831 0.285 -12.419 1.00 97.75 185 ASN A O 1
ATOM 1474 N N . THR A 1 186 ? 22.100 -0.554 -10.463 1.00 97.38 186 THR A N 1
ATOM 1475 C CA . THR A 1 186 ? 21.271 -1.596 -11.084 1.00 97.38 186 THR A CA 1
ATOM 1476 C C . THR A 1 186 ? 20.151 -0.973 -11.917 1.00 97.38 186 THR A C 1
ATOM 1478 O O . THR A 1 186 ? 20.026 -1.285 -13.099 1.00 97.38 186 THR A O 1
ATOM 1481 N N . ALA A 1 187 ? 19.374 -0.050 -11.346 1.00 97.56 187 ALA A N 1
ATOM 1482 C CA . ALA A 1 187 ? 18.249 0.586 -12.024 1.00 97.56 187 ALA A CA 1
ATOM 1483 C C . ALA A 1 187 ? 18.697 1.425 -13.231 1.00 97.56 187 ALA A C 1
ATOM 1485 O O . ALA A 1 187 ? 18.140 1.265 -14.316 1.00 97.56 187 ALA A O 1
ATOM 1486 N N . SER A 1 188 ? 19.747 2.236 -13.095 1.00 96.81 188 SER A N 1
ATOM 1487 C CA . SER A 1 188 ? 20.267 3.059 -14.191 1.00 96.81 188 SER A CA 1
ATOM 1488 C C . SER A 1 188 ? 20.849 2.245 -15.338 1.00 96.81 188 SER A C 1
ATOM 1490 O O . SER A 1 188 ? 20.682 2.632 -16.492 1.00 96.81 188 SER A O 1
ATOM 1492 N N . SER A 1 189 ? 21.426 1.069 -15.069 1.00 96.50 189 SER A N 1
ATOM 1493 C CA . SER A 1 189 ? 21.856 0.160 -16.142 1.00 96.50 189 SER A CA 1
ATOM 1494 C C . SER A 1 189 ? 20.694 -0.385 -16.989 1.00 96.50 189 SER A C 1
ATOM 1496 O O . SER A 1 189 ? 20.910 -0.816 -18.120 1.00 96.50 189 SER A O 1
ATOM 1498 N N . LEU A 1 190 ? 19.462 -0.353 -16.462 1.00 97.62 190 LEU A N 1
ATOM 1499 C CA . LEU A 1 190 ? 18.258 -0.856 -17.127 1.00 97.62 190 LEU A CA 1
ATOM 1500 C C . LEU A 1 190 ? 17.453 0.237 -17.845 1.00 97.62 190 LEU A C 1
ATOM 1502 O O . LEU A 1 190 ? 16.620 -0.085 -18.694 1.00 97.62 190 LEU A O 1
ATOM 1506 N N . GLU A 1 191 ? 17.676 1.513 -17.513 1.00 96.88 191 GLU A N 1
ATOM 1507 C CA . GLU A 1 191 ? 16.892 2.647 -18.028 1.00 96.88 191 GLU A CA 1
ATOM 1508 C C . GLU A 1 191 ? 16.896 2.708 -19.560 1.00 96.88 191 GLU A C 1
ATOM 1510 O O . GLU A 1 191 ? 15.830 2.828 -20.168 1.00 96.88 191 GLU A O 1
ATOM 1515 N N . THR A 1 192 ? 18.062 2.553 -20.197 1.00 96.00 192 THR A N 1
ATOM 1516 C CA . THR A 1 192 ? 18.188 2.597 -21.664 1.00 96.00 192 THR A CA 1
ATOM 1517 C C . THR A 1 192 ? 17.342 1.517 -22.337 1.00 96.00 192 THR A C 1
ATOM 1519 O O . THR A 1 192 ? 16.607 1.811 -23.279 1.00 96.00 192 THR A O 1
ATOM 1522 N N . TYR A 1 193 ? 17.352 0.287 -21.814 1.00 96.31 193 TYR A N 1
ATOM 1523 C CA . TYR A 1 193 ? 16.556 -0.805 -22.379 1.00 96.31 193 TYR A CA 1
ATOM 1524 C C . TYR A 1 193 ? 15.052 -0.570 -22.194 1.00 96.31 193 TYR A C 1
ATOM 1526 O O . TYR A 1 193 ? 14.255 -0.868 -23.084 1.00 96.31 193 TYR A O 1
ATOM 1534 N N . PHE A 1 194 ? 14.627 0.007 -21.067 1.00 96.56 194 PHE A N 1
ATOM 1535 C CA . PHE A 1 194 ? 13.222 0.383 -20.903 1.00 96.56 194 PHE A CA 1
ATOM 1536 C C . PHE A 1 194 ? 12.814 1.545 -21.811 1.00 96.56 194 PHE A C 1
ATOM 1538 O O . PHE A 1 194 ? 11.700 1.529 -22.332 1.00 96.56 194 PHE A O 1
ATOM 1545 N N . ALA A 1 195 ? 13.696 2.515 -22.057 1.00 94.81 195 ALA A N 1
ATOM 1546 C CA . ALA A 1 195 ? 13.439 3.582 -23.021 1.00 94.81 195 ALA A CA 1
ATOM 1547 C C . ALA A 1 195 ? 13.249 3.019 -24.442 1.00 94.81 195 ALA A C 1
ATOM 1549 O O . ALA A 1 195 ? 12.316 3.419 -25.143 1.00 94.81 195 ALA A O 1
ATOM 1550 N N . GLU A 1 196 ? 14.071 2.045 -24.847 1.00 93.06 196 GLU A N 1
ATOM 1551 C CA . GLU A 1 196 ? 13.90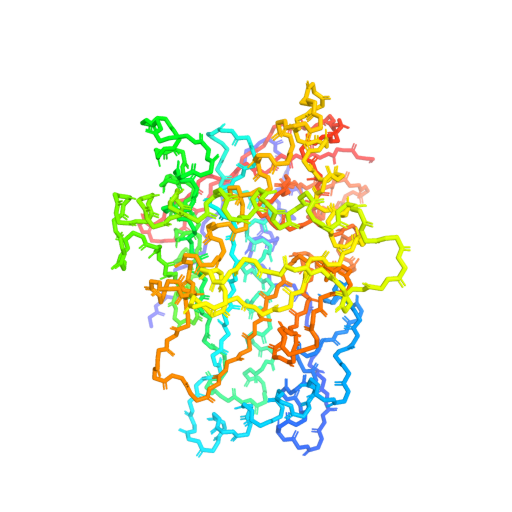1 1.310 -26.107 1.00 93.06 196 GLU A CA 1
ATOM 1552 C C . GLU A 1 196 ? 12.573 0.545 -26.154 1.00 93.06 196 GLU A C 1
ATOM 1554 O O . GLU A 1 196 ? 11.844 0.643 -27.143 1.00 93.06 196 GLU A O 1
ATOM 1559 N N . LEU A 1 197 ? 12.214 -0.167 -25.079 1.00 93.25 197 LEU A N 1
ATOM 1560 C CA . LEU A 1 197 ? 10.957 -0.916 -25.000 1.00 93.25 197 LEU A CA 1
ATOM 1561 C C . LEU A 1 197 ? 9.729 0.004 -25.085 1.00 93.25 197 LEU A C 1
ATOM 1563 O O . LEU A 1 197 ? 8.762 -0.328 -25.774 1.00 93.25 197 LEU A O 1
ATOM 1567 N N . ILE A 1 198 ? 9.756 1.157 -24.412 1.00 93.19 198 ILE A N 1
ATOM 1568 C CA . ILE A 1 198 ? 8.683 2.160 -24.471 1.00 93.19 198 ILE A CA 1
ATOM 1569 C C . ILE A 1 198 ? 8.527 2.676 -25.903 1.00 93.19 198 ILE A C 1
ATOM 1571 O O . ILE A 1 198 ? 7.413 2.665 -26.427 1.00 93.19 198 ILE A O 1
ATOM 1575 N N . LYS A 1 199 ? 9.636 3.050 -26.560 1.00 90.31 199 LYS A N 1
ATOM 1576 C CA . LYS A 1 199 ? 9.628 3.494 -27.962 1.00 90.31 199 LYS A CA 1
ATOM 1577 C C . LYS A 1 199 ? 9.077 2.403 -28.880 1.00 90.31 199 LYS A C 1
ATOM 1579 O O . LYS A 1 199 ? 8.177 2.673 -29.664 1.00 90.31 199 LYS A O 1
ATOM 1584 N N . ALA A 1 200 ? 9.535 1.159 -28.743 1.00 87.56 200 ALA A N 1
ATOM 1585 C CA . ALA A 1 200 ? 9.036 0.033 -29.535 1.00 87.56 200 ALA A CA 1
ATOM 1586 C C . ALA A 1 200 ? 7.530 -0.222 -29.327 1.00 87.56 200 ALA A C 1
ATOM 1588 O O . ALA A 1 200 ? 6.825 -0.578 -30.272 1.00 87.56 200 ALA A O 1
ATOM 1589 N N . SER A 1 201 ? 7.031 -0.006 -28.107 1.00 85.62 201 SER A N 1
ATOM 1590 C CA . SER A 1 201 ? 5.615 -0.182 -27.763 1.00 85.62 201 SER A CA 1
ATOM 1591 C C . SER A 1 201 ? 4.714 0.909 -28.361 1.00 85.62 201 SER A C 1
ATOM 1593 O O . SER A 1 201 ? 3.531 0.658 -28.586 1.00 85.62 201 SER A O 1
ATOM 1595 N N . ASP A 1 202 ? 5.248 2.095 -28.680 1.00 82.38 202 ASP A N 1
ATOM 1596 C CA . ASP A 1 202 ? 4.486 3.160 -29.351 1.00 82.38 202 ASP A CA 1
ATOM 1597 C C . ASP A 1 202 ? 4.131 2.820 -30.800 1.00 82.38 202 ASP A C 1
ATOM 1599 O O . ASP A 1 202 ? 3.028 3.139 -31.254 1.00 82.38 202 ASP A O 1
ATOM 1603 N N . TYR A 1 203 ? 5.035 2.130 -31.500 1.00 73.06 203 TYR A N 1
ATOM 1604 C CA . TYR A 1 203 ? 4.873 1.741 -32.906 1.00 73.06 203 TYR A CA 1
ATOM 1605 C C . TYR A 1 203 ? 4.047 0.462 -33.101 1.00 73.06 203 TYR A C 1
ATOM 1607 O O . TYR A 1 203 ? 3.707 0.103 -34.230 1.00 73.06 203 TYR A O 1
ATOM 1615 N N . ALA A 1 204 ? 3.704 -0.246 -32.023 1.00 66.44 204 ALA A N 1
ATOM 1616 C CA . ALA A 1 204 ? 2.882 -1.446 -32.093 1.00 66.44 204 ALA A CA 1
ATOM 1617 C C . ALA A 1 204 ? 1.402 -1.071 -32.284 1.00 66.44 204 ALA A C 1
ATOM 1619 O O . ALA A 1 204 ? 0.622 -1.001 -31.337 1.00 66.44 204 ALA A O 1
ATOM 1620 N N . GLU A 1 205 ? 0.999 -0.807 -33.527 1.00 56.59 205 GLU A N 1
ATOM 1621 C CA . GLU A 1 205 ? -0.378 -0.398 -33.833 1.00 56.59 205 GLU A CA 1
ATOM 1622 C C . GLU A 1 205 ? -1.397 -1.551 -33.800 1.00 56.59 205 GLU A C 1
ATOM 1624 O O . GLU A 1 205 ? -2.593 -1.284 -33.711 1.00 56.59 205 GLU A O 1
ATOM 1629 N N . ILE A 1 206 ? -0.968 -2.824 -33.873 1.00 50.59 206 ILE A N 1
ATOM 1630 C CA . ILE A 1 206 ? -1.892 -3.922 -34.238 1.00 50.59 206 ILE A CA 1
ATOM 1631 C C . ILE A 1 206 ? -1.781 -5.186 -33.359 1.00 50.59 206 ILE A C 1
ATOM 1633 O O . ILE A 1 206 ? -2.768 -5.902 -33.219 1.00 50.59 206 ILE A O 1
ATOM 1637 N N . SER A 1 207 ? -0.644 -5.486 -32.711 1.00 56.81 207 SER A N 1
ATOM 1638 C CA . SER A 1 207 ? -0.596 -6.578 -31.717 1.00 56.81 207 SER A CA 1
ATOM 1639 C C . SER A 1 207 ? 0.658 -6.532 -30.838 1.00 56.81 207 SER A C 1
ATOM 1641 O O . SER A 1 207 ? 1.767 -6.428 -31.369 1.00 56.81 207 SER A O 1
ATOM 1643 N N . ASP A 1 208 ? 0.492 -6.756 -29.533 1.00 60.94 208 ASP A N 1
ATOM 1644 C CA . ASP A 1 208 ? 1.574 -6.866 -28.539 1.00 60.94 208 ASP A CA 1
ATOM 1645 C C . ASP A 1 208 ? 2.629 -7.937 -28.886 1.00 60.94 208 ASP A C 1
ATOM 1647 O O . ASP A 1 208 ? 3.792 -7.814 -28.511 1.00 60.94 208 ASP A O 1
ATOM 1651 N N . SER A 1 209 ? 2.257 -8.955 -29.675 1.00 60.16 209 SER A N 1
ATOM 1652 C CA . SER A 1 209 ? 3.137 -10.073 -30.057 1.00 60.16 209 SER A CA 1
ATOM 1653 C C . SER A 1 209 ? 4.322 -9.699 -30.965 1.00 60.16 209 SER A C 1
ATOM 1655 O O . SER A 1 209 ? 5.206 -10.526 -31.177 1.00 60.16 209 SER A O 1
ATOM 1657 N N . LYS A 1 210 ? 4.362 -8.468 -31.498 1.00 64.31 210 LYS A N 1
ATOM 1658 C CA . LYS A 1 210 ? 5.417 -7.993 -32.416 1.00 64.31 210 LYS A CA 1
ATOM 1659 C C . LYS A 1 210 ? 6.418 -7.024 -31.779 1.00 64.31 210 LYS A C 1
ATOM 1661 O O . LYS A 1 210 ? 7.360 -6.611 -32.453 1.00 64.31 210 LYS A O 1
ATOM 1666 N N . VAL A 1 211 ? 6.238 -6.648 -30.511 1.00 77.62 211 VAL A N 1
ATOM 1667 C CA . VAL A 1 211 ? 7.186 -5.762 -29.818 1.00 77.62 211 VAL A CA 1
ATOM 1668 C C . VAL A 1 211 ? 8.463 -6.542 -29.518 1.00 77.62 211 VAL A C 1
ATOM 1670 O O . VAL A 1 211 ? 8.447 -7.508 -28.754 1.00 77.62 211 VAL A O 1
ATOM 1673 N N . LYS A 1 212 ? 9.586 -6.122 -30.111 1.00 83.25 212 LYS A N 1
ATOM 1674 C CA . LYS A 1 212 ? 10.898 -6.696 -29.804 1.00 83.25 212 LYS A CA 1
ATOM 1675 C C . LYS A 1 212 ? 11.336 -6.216 -28.421 1.00 83.25 212 LYS A C 1
ATOM 1677 O O . LYS A 1 212 ? 11.655 -5.046 -28.242 1.00 83.25 212 LYS A O 1
ATOM 1682 N N . ILE A 1 213 ? 11.343 -7.130 -27.457 1.00 87.75 213 ILE A N 1
ATOM 1683 C CA . ILE A 1 213 ? 11.835 -6.863 -26.104 1.00 87.75 213 ILE A CA 1
ATOM 1684 C C . ILE A 1 213 ? 13.372 -6.912 -26.137 1.00 87.75 213 ILE A C 1
ATOM 1686 O O . ILE A 1 213 ? 13.916 -7.880 -26.680 1.00 87.75 213 ILE A O 1
ATOM 1690 N N . PRO A 1 214 ? 14.078 -5.913 -25.575 1.00 91.38 214 PRO A N 1
ATOM 1691 C CA . PRO A 1 214 ? 15.528 -5.975 -25.401 1.00 91.38 214 PRO A CA 1
ATOM 1692 C C . PRO A 1 214 ? 15.968 -7.262 -24.688 1.00 91.38 214 PRO A C 1
ATOM 1694 O O . PRO A 1 214 ? 15.349 -7.688 -23.707 1.00 91.38 214 PRO A O 1
ATOM 1697 N N . VAL A 1 215 ? 17.036 -7.893 -25.183 1.00 91.69 215 VAL A N 1
ATOM 1698 C CA . VAL A 1 215 ? 17.510 -9.206 -24.701 1.00 91.69 215 VAL A CA 1
ATOM 1699 C C . VAL A 1 215 ? 17.940 -9.128 -23.237 1.00 91.69 215 VAL A C 1
ATOM 1701 O O . VAL A 1 215 ? 17.744 -10.067 -22.467 1.00 91.69 215 VAL A O 1
ATOM 1704 N N . GLU A 1 216 ? 18.470 -7.984 -22.831 1.00 93.00 216 GLU A N 1
ATOM 1705 C CA . GLU A 1 216 ? 18.915 -7.689 -21.481 1.00 93.00 216 GLU A CA 1
ATOM 1706 C C . GLU A 1 216 ? 17.741 -7.716 -20.502 1.00 93.00 216 GLU A C 1
ATOM 1708 O O . GLU A 1 216 ? 17.836 -8.367 -19.464 1.00 93.00 216 GLU A O 1
ATOM 1713 N N . LEU A 1 217 ? 16.593 -7.126 -20.855 1.00 93.75 217 LEU A N 1
ATOM 1714 C CA . LEU A 1 217 ? 15.398 -7.188 -20.006 1.00 93.75 217 LEU A CA 1
ATOM 1715 C C . LEU A 1 217 ? 14.924 -8.635 -19.817 1.00 93.75 217 LEU A C 1
ATOM 1717 O O . LEU A 1 217 ? 14.606 -9.030 -18.695 1.00 93.75 217 LEU A O 1
ATOM 1721 N N . LEU A 1 218 ? 14.940 -9.445 -20.881 1.00 92.31 218 LEU A N 1
ATOM 1722 C CA . LEU A 1 218 ? 14.610 -10.874 -20.796 1.00 92.31 218 LEU A CA 1
ATOM 1723 C C . LEU A 1 218 ? 15.593 -11.629 -19.889 1.00 92.31 218 LEU A C 1
ATOM 1725 O O . LEU A 1 218 ? 15.168 -12.434 -19.061 1.00 92.31 218 LEU A O 1
ATOM 1729 N N . ARG A 1 219 ? 16.897 -11.340 -20.002 1.00 92.75 219 ARG A N 1
ATOM 1730 C CA . ARG A 1 219 ? 17.954 -11.930 -19.163 1.00 92.75 219 ARG A CA 1
ATOM 1731 C C . ARG A 1 219 ? 17.744 -11.628 -17.680 1.00 92.75 219 ARG A C 1
ATOM 1733 O O . ARG A 1 219 ? 17.992 -12.498 -16.850 1.00 92.75 219 ARG A O 1
ATOM 1740 N N . TYR A 1 220 ? 17.267 -10.430 -17.352 1.00 92.19 220 TYR A N 1
ATOM 1741 C CA . TYR A 1 220 ? 16.938 -10.031 -15.981 1.00 92.19 220 TYR A CA 1
ATOM 1742 C C . TYR A 1 220 ? 15.542 -10.479 -15.517 1.00 92.19 220 TYR A C 1
ATOM 1744 O O . TYR A 1 220 ? 15.136 -10.175 -14.398 1.00 92.19 220 TYR A O 1
ATOM 1752 N N . GLY A 1 221 ? 14.812 -11.234 -16.343 1.00 90.94 221 GLY A N 1
ATOM 1753 C CA . GLY A 1 221 ? 13.542 -11.853 -15.969 1.00 90.94 221 GLY A CA 1
ATOM 1754 C C . GLY A 1 221 ? 12.296 -11.025 -16.284 1.00 90.94 221 GLY A C 1
ATOM 1755 O O . GLY A 1 221 ? 11.200 -11.426 -15.884 1.00 90.94 221 GLY A O 1
ATOM 1756 N N . TRP A 1 222 ? 12.418 -9.913 -17.019 1.00 91.56 222 TRP A N 1
ATOM 1757 C CA . TRP A 1 222 ? 11.255 -9.220 -17.575 1.00 91.56 222 TRP A CA 1
ATOM 1758 C C . TRP A 1 222 ? 10.530 -10.118 -18.583 1.00 91.56 222 TRP A C 1
ATOM 1760 O O . TRP A 1 222 ? 11.155 -10.858 -19.343 1.00 91.56 222 TRP A O 1
ATOM 1770 N N . LYS A 1 223 ? 9.196 -10.052 -18.609 1.00 86.06 223 LYS A N 1
ATOM 1771 C CA . LYS A 1 223 ? 8.366 -10.888 -19.483 1.00 86.06 223 LYS A CA 1
ATOM 1772 C C . LYS A 1 223 ? 7.311 -10.045 -20.184 1.00 86.06 223 LYS A C 1
ATOM 1774 O O . LYS A 1 223 ? 6.538 -9.357 -19.526 1.00 86.06 223 LYS A O 1
ATOM 1779 N N . GLY A 1 224 ? 7.230 -10.199 -21.503 1.00 83.19 224 GLY A N 1
ATOM 1780 C CA . GLY A 1 224 ? 6.192 -9.582 -22.328 1.00 83.19 224 GLY A CA 1
ATOM 1781 C C . GLY A 1 224 ? 6.461 -8.122 -22.701 1.00 83.19 224 GLY A C 1
ATOM 1782 O O . GLY A 1 224 ? 7.424 -7.497 -22.251 1.00 83.19 224 GLY A O 1
ATOM 1783 N N . SER A 1 225 ? 5.609 -7.604 -23.584 1.00 86.12 225 SER A N 1
ATOM 1784 C CA . SER A 1 225 ? 5.603 -6.199 -23.993 1.00 86.12 225 SER A CA 1
ATOM 1785 C C . SER A 1 225 ? 5.025 -5.298 -22.893 1.00 86.12 225 SER A C 1
ATOM 1787 O O . SER A 1 225 ? 4.554 -5.776 -21.860 1.00 86.12 225 SER A O 1
ATOM 1789 N N . LEU A 1 226 ? 5.047 -3.981 -23.120 1.00 87.56 226 LEU A N 1
ATOM 1790 C CA . LEU A 1 226 ? 4.252 -3.017 -22.360 1.00 87.56 226 LEU A CA 1
ATOM 1791 C C . LEU A 1 226 ? 2.968 -2.709 -23.148 1.00 87.56 226 LEU A C 1
ATOM 1793 O O . LEU A 1 226 ? 3.037 -1.962 -24.127 1.00 87.56 226 LEU A O 1
ATOM 1797 N N . PRO A 1 227 ? 1.796 -3.236 -22.746 1.00 87.44 227 PRO A N 1
ATOM 1798 C CA . PRO A 1 227 ? 0.550 -2.982 -23.456 1.00 87.44 227 PRO A CA 1
ATOM 1799 C C . PRO A 1 227 ? 0.264 -1.484 -23.585 1.00 87.44 227 PRO A C 1
ATOM 1801 O O . PRO A 1 227 ? 0.388 -0.721 -22.619 1.00 87.44 227 PRO A O 1
ATOM 1804 N N . LYS A 1 228 ? -0.206 -1.050 -24.758 1.00 87.31 228 LYS A N 1
ATOM 1805 C CA . LYS A 1 228 ? -0.457 0.375 -25.048 1.00 87.31 228 LYS A CA 1
ATOM 1806 C C . LYS A 1 228 ? -1.407 1.035 -24.043 1.00 87.31 228 LYS A C 1
ATOM 1808 O O . LYS A 1 228 ? -1.189 2.180 -23.648 1.00 87.31 228 LYS A O 1
ATOM 1813 N N . LYS A 1 229 ? -2.441 0.322 -23.572 1.00 89.50 229 LYS A N 1
ATOM 1814 C CA . LYS A 1 229 ? -3.353 0.852 -22.539 1.00 89.50 229 LYS A CA 1
ATOM 1815 C C . LYS A 1 229 ? -2.653 1.056 -21.199 1.00 89.50 229 LYS A C 1
ATOM 1817 O O . LYS A 1 229 ? -2.906 2.064 -20.540 1.00 89.50 229 LYS A O 1
ATOM 1822 N N . GLN A 1 230 ? -1.769 0.137 -20.811 1.00 90.62 230 GLN A N 1
ATOM 1823 C CA . GLN A 1 230 ? -0.965 0.260 -19.599 1.00 90.62 230 GLN A CA 1
ATOM 1824 C C . GLN A 1 230 ? 0.004 1.445 -19.710 1.00 90.62 230 GLN A C 1
ATOM 1826 O O . GLN A 1 230 ? 0.066 2.276 -18.802 1.00 90.62 230 GLN A O 1
ATOM 1831 N N . LEU A 1 231 ? 0.698 1.586 -20.841 1.00 91.38 231 LEU A N 1
ATOM 1832 C CA . LEU A 1 231 ? 1.616 2.700 -21.080 1.00 91.38 231 LEU A CA 1
ATOM 1833 C C . LEU A 1 231 ? 0.888 4.054 -21.053 1.00 91.38 231 LEU A C 1
ATOM 1835 O O . LEU A 1 231 ? 1.299 4.968 -20.338 1.00 91.38 231 LEU A O 1
ATOM 1839 N N . ASN A 1 232 ? -0.246 4.164 -21.750 1.00 92.44 232 ASN A N 1
ATOM 1840 C CA . ASN A 1 232 ? -1.082 5.367 -21.744 1.00 92.44 232 ASN A CA 1
ATOM 1841 C C . ASN A 1 232 ? -1.611 5.702 -20.345 1.00 92.44 232 ASN A C 1
ATOM 1843 O O . ASN A 1 232 ? -1.644 6.873 -19.964 1.00 92.44 232 ASN A O 1
ATOM 1847 N N . PHE A 1 233 ? -1.980 4.685 -19.561 1.00 93.38 233 PHE A N 1
ATOM 1848 C CA . PHE A 1 233 ? -2.383 4.867 -18.171 1.00 93.38 233 PHE A CA 1
ATOM 1849 C C . PHE A 1 233 ? -1.268 5.516 -17.342 1.00 93.38 233 PHE A C 1
ATOM 1851 O O . PHE A 1 233 ? -1.533 6.479 -16.620 1.00 93.38 233 PHE A O 1
ATOM 1858 N N . TYR A 1 234 ? -0.022 5.045 -17.453 1.00 94.19 234 TYR A N 1
ATOM 1859 C CA . TYR A 1 234 ? 1.091 5.643 -16.714 1.00 94.19 234 TYR A CA 1
ATOM 1860 C C . TYR A 1 234 ? 1.475 7.030 -17.244 1.00 94.19 234 TYR A C 1
ATOM 1862 O O . TYR A 1 234 ? 1.652 7.945 -16.440 1.00 94.19 234 TYR A O 1
ATOM 1870 N N . ARG A 1 235 ? 1.489 7.240 -18.567 1.00 94.44 235 ARG A N 1
ATOM 1871 C CA . ARG A 1 235 ? 1.722 8.565 -19.171 1.00 94.44 235 ARG A CA 1
ATOM 1872 C C . ARG A 1 235 ? 0.728 9.609 -18.685 1.00 94.44 235 ARG A C 1
ATOM 1874 O O . ARG A 1 235 ? 1.134 10.704 -18.311 1.00 94.44 235 ARG A O 1
ATOM 1881 N N . ALA A 1 236 ? -0.561 9.273 -18.637 1.00 93.25 236 ALA A N 1
ATOM 1882 C CA . ALA A 1 236 ? -1.592 10.180 -18.134 1.00 93.25 236 ALA A CA 1
ATOM 1883 C C . ALA A 1 236 ? -1.340 10.578 -16.669 1.00 93.25 236 ALA A C 1
ATOM 1885 O O . ALA A 1 236 ? -1.575 11.722 -16.279 1.00 93.25 236 ALA A O 1
ATOM 1886 N N . ARG A 1 237 ? -0.815 9.655 -15.851 1.00 90.56 237 ARG A N 1
ATOM 1887 C CA . ARG A 1 237 ? -0.435 9.954 -14.464 1.00 90.56 237 ARG A CA 1
ATOM 1888 C C . ARG A 1 237 ? 0.798 10.849 -14.394 1.00 90.56 237 ARG A C 1
ATOM 1890 O O . ARG A 1 237 ? 0.773 11.785 -13.603 1.00 90.56 237 ARG A O 1
ATOM 1897 N N . CYS A 1 238 ? 1.824 10.597 -15.208 1.00 91.38 238 CYS A N 1
ATOM 1898 C CA . CYS A 1 238 ? 2.997 11.469 -15.298 1.00 91.38 238 CYS A CA 1
ATOM 1899 C C . CYS A 1 238 ? 2.603 12.882 -15.733 1.00 91.38 238 CYS A C 1
ATOM 1901 O O . CYS A 1 238 ? 2.957 13.817 -15.032 1.00 91.38 238 CYS A O 1
ATOM 1903 N N . LYS A 1 239 ? 1.771 13.043 -16.773 1.00 91.56 239 LYS A N 1
ATOM 1904 C CA . LYS A 1 239 ? 1.254 14.357 -17.211 1.00 91.56 239 LYS A CA 1
ATOM 1905 C C . LYS A 1 239 ? 0.512 15.104 -16.107 1.00 91.56 239 LYS A C 1
ATOM 1907 O O . LYS A 1 239 ? 0.647 16.309 -15.976 1.00 91.56 239 LYS A O 1
ATOM 1912 N N . LYS A 1 240 ? -0.252 14.392 -15.272 1.00 88.50 240 LYS A N 1
ATOM 1913 C CA . LYS A 1 240 ? -0.931 15.014 -14.127 1.00 88.50 240 LYS A CA 1
ATOM 1914 C C . LYS A 1 240 ? 0.045 15.478 -13.035 1.00 88.50 240 LYS A C 1
ATOM 1916 O O . LYS A 1 240 ? -0.266 16.426 -12.325 1.00 88.50 240 LYS A O 1
ATOM 1921 N N . MET A 1 241 ? 1.169 14.784 -12.852 1.00 83.81 241 MET A N 1
ATOM 1922 C CA . MET A 1 241 ? 2.180 15.124 -11.836 1.00 83.81 241 MET A CA 1
ATOM 1923 C C . MET A 1 241 ? 3.191 16.160 -12.339 1.00 83.81 241 MET A C 1
ATOM 1925 O O . MET A 1 241 ? 3.676 16.958 -11.547 1.00 83.81 241 MET A O 1
ATOM 1929 N N . TYR A 1 242 ? 3.460 16.168 -13.644 1.00 88.25 242 TYR A N 1
ATOM 1930 C CA . TYR A 1 242 ? 4.398 17.056 -14.322 1.00 88.25 242 TYR A CA 1
ATOM 1931 C C . TYR A 1 242 ? 3.711 17.665 -15.560 1.00 88.25 242 TYR A C 1
ATOM 1933 O O . TYR A 1 242 ? 3.934 17.186 -16.672 1.00 88.25 242 TYR A O 1
ATOM 1941 N N . PRO A 1 243 ? 2.835 18.676 -15.386 1.00 89.00 243 PRO A N 1
ATOM 1942 C CA . PRO A 1 243 ? 2.054 19.253 -16.489 1.00 89.00 243 PRO A CA 1
ATOM 1943 C C . PRO A 1 243 ? 2.910 19.867 -17.599 1.00 89.00 243 PRO A C 1
ATOM 1945 O O . PRO A 1 243 ? 2.543 19.784 -18.766 1.00 89.00 243 PRO A O 1
ATOM 1948 N N . GLU A 1 244 ? 4.071 20.408 -17.227 1.00 93.69 244 GLU A N 1
ATOM 1949 C CA . GLU A 1 244 ? 5.025 21.047 -18.141 1.00 93.69 244 GLU A CA 1
ATOM 1950 C C . GLU A 1 244 ? 5.992 20.052 -18.808 1.00 93.69 244 GLU A C 1
ATOM 1952 O O . GLU A 1 244 ? 6.805 20.445 -19.641 1.00 93.69 244 GLU A O 1
ATOM 1957 N N . ALA A 1 245 ? 5.950 18.765 -18.437 1.00 94.12 245 ALA A N 1
ATOM 1958 C CA . ALA A 1 245 ? 6.839 17.763 -19.019 1.00 94.12 245 ALA A CA 1
ATOM 1959 C C . ALA A 1 245 ? 6.395 17.397 -20.440 1.00 94.12 245 ALA A C 1
ATOM 1961 O O . ALA A 1 245 ? 5.249 16.995 -20.673 1.00 94.12 245 ALA A O 1
ATOM 1962 N N . ASP A 1 246 ? 7.330 17.465 -21.386 1.00 95.56 246 ASP A N 1
ATOM 1963 C CA . ASP A 1 246 ? 7.108 16.968 -22.737 1.00 95.56 246 ASP A CA 1
ATOM 1964 C C . ASP A 1 246 ? 7.048 15.425 -22.785 1.00 95.56 246 ASP A C 1
ATOM 1966 O O . ASP A 1 246 ? 7.264 14.713 -21.797 1.00 95.56 246 ASP A O 1
ATOM 1970 N N . ASN A 1 247 ? 6.709 14.875 -23.954 1.00 93.12 247 ASN A N 1
ATOM 1971 C CA . ASN A 1 247 ? 6.574 13.426 -24.108 1.00 93.12 247 ASN A CA 1
ATOM 1972 C C . ASN A 1 247 ? 7.904 12.674 -23.914 1.00 93.12 247 ASN A C 1
ATOM 1974 O O . ASN A 1 247 ? 7.869 11.521 -23.481 1.00 93.12 247 ASN A O 1
ATOM 1978 N N . GLU A 1 248 ? 9.049 13.289 -24.222 1.00 94.50 248 GLU A N 1
ATOM 1979 C CA . GLU A 1 248 ? 10.356 12.641 -24.073 1.00 94.50 248 GLU A CA 1
ATOM 1980 C C . GLU A 1 248 ? 10.728 12.537 -22.594 1.00 94.50 248 GLU A C 1
ATOM 1982 O O . GLU A 1 248 ? 11.035 11.447 -22.112 1.00 94.50 248 GLU A O 1
ATOM 1987 N N . MET A 1 249 ? 10.571 13.625 -21.838 1.00 95.12 249 MET A N 1
ATOM 1988 C CA . MET A 1 249 ? 10.736 13.639 -20.386 1.00 95.12 249 MET A CA 1
ATOM 1989 C C . MET A 1 249 ? 9.788 12.641 -19.708 1.00 95.12 249 MET A C 1
ATOM 1991 O O . MET A 1 249 ? 10.198 11.902 -18.813 1.00 95.12 249 MET A O 1
ATOM 1995 N N . ILE A 1 250 ? 8.529 12.549 -20.149 1.00 95.75 250 ILE A N 1
ATOM 1996 C CA . ILE A 1 250 ? 7.588 11.544 -19.628 1.00 95.75 250 ILE A CA 1
ATOM 1997 C C . ILE A 1 250 ? 8.086 10.125 -19.904 1.00 95.75 250 ILE A C 1
ATOM 1999 O O . ILE A 1 250 ? 8.028 9.281 -19.012 1.00 95.75 250 ILE A O 1
ATOM 2003 N N . ASN A 1 251 ? 8.570 9.840 -21.113 1.00 94.94 251 ASN A N 1
ATOM 2004 C CA . ASN A 1 251 ? 9.098 8.520 -21.446 1.00 94.94 251 ASN A CA 1
ATOM 2005 C C . ASN A 1 251 ? 10.349 8.181 -20.621 1.00 94.94 251 ASN A C 1
ATOM 2007 O O . ASN A 1 251 ? 10.469 7.045 -20.170 1.00 94.94 251 ASN A O 1
ATOM 2011 N N . GLN A 1 252 ? 11.223 9.153 -20.352 1.00 95.44 252 GLN A N 1
ATOM 2012 C CA . GLN A 1 252 ? 12.375 8.979 -19.460 1.00 95.44 252 GLN A CA 1
ATOM 2013 C C . GLN A 1 252 ? 11.938 8.675 -18.021 1.00 95.44 252 GLN A C 1
ATOM 2015 O O . GLN A 1 252 ? 12.416 7.714 -17.420 1.00 95.44 252 GLN A O 1
ATOM 2020 N N . LEU A 1 253 ? 10.962 9.416 -17.484 1.00 95.19 253 LEU A N 1
ATOM 2021 C CA . LEU A 1 253 ? 10.389 9.145 -16.159 1.00 95.19 253 LEU A CA 1
ATOM 2022 C C . LEU A 1 253 ? 9.770 7.743 -16.075 1.00 95.19 253 LEU A C 1
ATOM 2024 O O . LEU A 1 253 ? 9.886 7.072 -15.051 1.00 95.19 253 LEU A O 1
ATOM 2028 N N . LEU A 1 254 ? 9.120 7.283 -17.147 1.00 96.25 254 LEU A N 1
ATOM 2029 C CA . LEU A 1 254 ? 8.569 5.932 -17.217 1.00 96.25 254 LEU A CA 1
ATOM 2030 C C . LEU A 1 254 ? 9.653 4.863 -17.327 1.00 96.25 254 LEU A C 1
ATOM 2032 O O . LEU A 1 254 ? 9.530 3.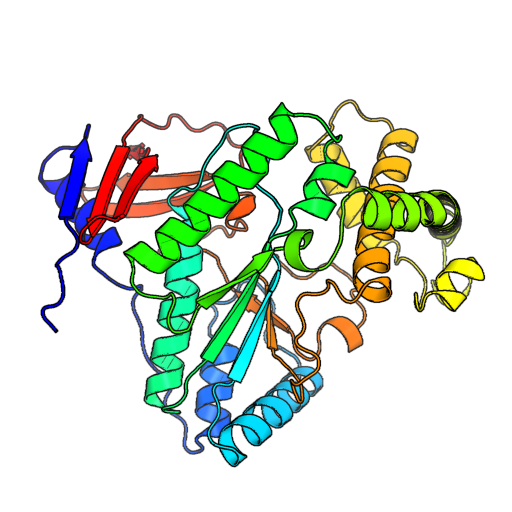836 -16.666 1.00 96.25 254 LEU A O 1
ATOM 2036 N N . ALA A 1 255 ? 10.710 5.097 -18.105 1.00 96.94 255 ALA A N 1
ATOM 2037 C CA . ALA A 1 255 ? 11.843 4.182 -18.187 1.00 96.94 255 ALA A CA 1
ATOM 2038 C C . ALA A 1 255 ? 12.498 4.005 -16.811 1.00 96.94 255 ALA A C 1
ATOM 2040 O O . ALA A 1 255 ? 12.683 2.875 -16.364 1.00 96.94 255 ALA A O 1
ATOM 2041 N N . LYS A 1 256 ? 12.716 5.118 -16.101 1.00 96.62 256 LYS A N 1
ATOM 2042 C CA . LYS A 1 256 ? 13.200 5.157 -14.716 1.00 96.62 256 LYS A CA 1
ATOM 2043 C C . LYS A 1 256 ? 12.258 4.449 -13.733 1.00 96.62 256 LYS A C 1
ATOM 2045 O O . LYS A 1 256 ? 12.689 3.774 -12.803 1.00 96.62 256 LYS A O 1
ATOM 2050 N N . TYR A 1 257 ? 10.948 4.580 -13.922 1.00 95.69 257 TYR A N 1
ATOM 2051 C CA . TYR A 1 257 ? 9.966 3.873 -13.100 1.00 95.69 257 TYR A CA 1
ATOM 2052 C C . TYR A 1 257 ? 9.969 2.359 -13.357 1.00 95.69 257 TYR A C 1
ATOM 2054 O O . TYR A 1 257 ? 9.953 1.575 -12.415 1.00 95.69 257 TYR A O 1
ATOM 2062 N N . PHE A 1 258 ? 9.993 1.913 -14.613 1.00 95.88 258 PHE A N 1
ATOM 2063 C CA . PHE A 1 258 ? 10.000 0.479 -14.913 1.00 95.88 258 PHE A CA 1
ATOM 2064 C C . PHE A 1 258 ? 11.336 -0.187 -14.570 1.00 95.88 258 PHE A C 1
ATOM 2066 O O . PHE A 1 258 ? 11.328 -1.327 -14.098 1.00 95.88 258 PHE A O 1
ATOM 2073 N N . SER A 1 259 ? 12.460 0.523 -14.725 1.00 97.38 259 SER A N 1
ATOM 2074 C CA . SER A 1 259 ? 13.768 0.035 -14.285 1.00 97.38 259 SER A CA 1
ATOM 2075 C C . SER A 1 259 ? 13.778 -0.240 -12.785 1.00 97.38 259 SER A C 1
ATOM 2077 O O . SER A 1 259 ? 14.188 -1.324 -12.376 1.00 97.38 259 SER A O 1
ATOM 2079 N N . SER A 1 260 ? 13.230 0.668 -11.970 1.00 96.50 260 SER A N 1
ATOM 2080 C CA . SER A 1 260 ? 13.152 0.475 -10.518 1.00 96.50 260 SER A CA 1
ATOM 2081 C C . SER A 1 260 ? 12.297 -0.741 -10.132 1.00 96.50 260 SER A C 1
ATOM 2083 O O . SER A 1 260 ? 12.689 -1.516 -9.259 1.00 96.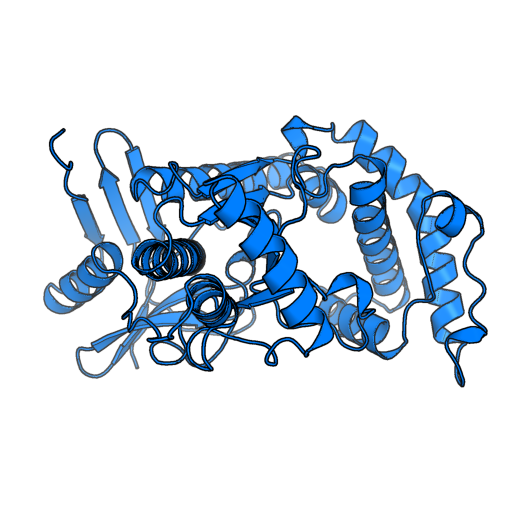50 260 SER A O 1
ATOM 2085 N N . LEU A 1 261 ? 11.186 -0.987 -10.839 1.00 94.19 261 LEU A N 1
ATOM 2086 C CA . LEU A 1 261 ? 10.350 -2.173 -10.618 1.00 94.19 261 LEU A CA 1
ATOM 2087 C C . LEU A 1 261 ? 11.074 -3.488 -10.936 1.00 94.19 261 LEU A C 1
ATOM 2089 O O . LEU A 1 261 ? 10.889 -4.469 -10.215 1.00 94.19 261 LEU A O 1
ATOM 2093 N N . LEU A 1 262 ? 11.881 -3.540 -12.001 1.00 95.62 262 LEU A N 1
ATOM 2094 C CA . LEU A 1 262 ? 12.656 -4.743 -12.322 1.00 95.62 262 LEU A CA 1
ATOM 2095 C C . LEU A 1 262 ? 13.816 -4.935 -11.335 1.00 95.62 262 LEU A C 1
ATOM 2097 O O . LEU A 1 262 ? 14.049 -6.056 -10.879 1.00 95.62 262 LEU A O 1
ATOM 2101 N N . THR A 1 263 ? 14.468 -3.846 -10.922 1.00 97.12 263 THR A N 1
ATOM 2102 C CA . THR A 1 263 ? 15.490 -3.851 -9.865 1.00 97.12 263 THR A CA 1
ATOM 2103 C C . THR A 1 263 ? 14.965 -4.465 -8.568 1.00 97.12 263 THR A C 1
ATOM 2105 O O . THR A 1 263 ? 15.692 -5.213 -7.915 1.00 97.12 263 THR A O 1
ATOM 2108 N N . HIS A 1 264 ? 13.684 -4.259 -8.225 1.00 94.69 264 HIS A N 1
ATOM 2109 C CA . HIS A 1 264 ? 13.070 -4.920 -7.063 1.00 94.69 264 HIS A CA 1
ATOM 2110 C C . HIS A 1 264 ? 13.151 -6.442 -7.130 1.00 94.69 264 HIS A C 1
ATOM 2112 O O . HIS A 1 264 ? 13.403 -7.094 -6.117 1.00 94.69 264 HIS A O 1
ATOM 2118 N N . SER A 1 265 ? 12.920 -7.001 -8.318 1.00 92.19 265 SER A N 1
ATOM 2119 C CA . SER A 1 265 ? 12.992 -8.441 -8.547 1.00 92.19 265 SER A CA 1
ATOM 2120 C C . SER A 1 265 ? 14.433 -8.939 -8.519 1.00 92.19 265 SER A C 1
ATOM 2122 O O . SER A 1 265 ? 14.694 -9.973 -7.912 1.00 92.19 265 SER A O 1
ATOM 2124 N N . ILE A 1 266 ? 15.360 -8.210 -9.149 1.00 94.94 266 ILE A N 1
ATOM 2125 C CA . ILE A 1 266 ? 16.781 -8.587 -9.224 1.00 94.94 266 ILE A CA 1
ATOM 2126 C C . ILE A 1 266 ? 17.409 -8.627 -7.827 1.00 94.94 266 ILE A C 1
ATOM 2128 O O . ILE A 1 266 ? 18.140 -9.559 -7.507 1.00 94.94 266 ILE A O 1
ATOM 2132 N N . LEU A 1 267 ? 17.109 -7.629 -6.993 1.00 95.38 267 LEU A N 1
ATOM 2133 C CA . LEU A 1 267 ? 17.706 -7.483 -5.664 1.00 95.38 267 LEU A CA 1
ATOM 2134 C C . LEU A 1 267 ? 16.912 -8.187 -4.553 1.00 95.38 267 LEU A C 1
ATOM 2136 O O . LEU A 1 267 ? 17.284 -8.092 -3.389 1.00 95.38 267 LEU A O 1
ATOM 2140 N N . GLY A 1 268 ? 15.798 -8.853 -4.874 1.00 92.50 268 GLY A N 1
ATOM 2141 C CA . GLY A 1 268 ? 14.963 -9.520 -3.869 1.00 92.50 268 GLY A CA 1
ATOM 2142 C C . GLY A 1 268 ? 14.261 -8.569 -2.886 1.00 92.50 268 GLY A C 1
ATOM 2143 O O . GLY A 1 268 ? 13.711 -9.013 -1.885 1.00 92.50 268 GLY A O 1
ATOM 2144 N N . ILE A 1 269 ? 14.198 -7.268 -3.176 1.00 92.50 269 ILE A N 1
ATOM 2145 C CA . ILE A 1 269 ? 13.593 -6.229 -2.313 1.00 92.50 269 ILE A CA 1
ATOM 2146 C C . ILE A 1 269 ? 12.090 -6.032 -2.576 1.00 92.50 269 ILE A C 1
ATOM 2148 O O . ILE A 1 269 ? 11.490 -4.997 -2.288 1.00 92.50 269 ILE A O 1
ATOM 2152 N N . SER A 1 270 ? 11.434 -7.053 -3.128 1.00 88.19 270 SER A N 1
ATOM 2153 C CA . SER A 1 270 ? 9.985 -7.052 -3.362 1.00 88.19 270 SER A CA 1
ATOM 2154 C C . SER A 1 270 ? 9.154 -7.031 -2.068 1.00 88.19 270 SER A C 1
ATOM 2156 O O . SER A 1 270 ? 7.948 -6.779 -2.111 1.00 88.19 270 SER A O 1
ATOM 2158 N N . GLY A 1 271 ? 9.800 -7.280 -0.924 1.00 88.00 271 GLY A N 1
ATOM 2159 C CA . GLY A 1 271 ? 9.186 -7.422 0.394 1.00 88.00 271 GLY A CA 1
ATOM 2160 C C . GLY A 1 271 ? 8.620 -8.818 0.666 1.00 88.00 271 GLY A C 1
ATOM 2161 O O . GLY A 1 271 ? 8.045 -9.047 1.726 1.00 88.00 271 GLY A O 1
ATOM 2162 N N . VAL A 1 272 ? 8.764 -9.745 -0.286 1.00 91.81 272 VAL A N 1
ATOM 2163 C CA . VAL A 1 272 ? 8.384 -11.151 -0.125 1.00 91.81 272 VAL A CA 1
ATOM 2164 C C . VAL A 1 272 ? 9.428 -11.850 0.737 1.00 91.81 272 VAL A C 1
ATOM 2166 O O . VAL A 1 272 ? 10.611 -11.837 0.402 1.00 91.81 272 VAL A O 1
ATOM 2169 N N . ASN A 1 273 ? 8.989 -12.477 1.827 1.00 90.69 273 ASN A N 1
ATOM 2170 C CA . ASN A 1 273 ? 9.860 -13.340 2.613 1.00 90.69 273 ASN A CA 1
ATOM 2171 C C . ASN A 1 273 ? 10.102 -14.656 1.838 1.00 90.69 273 ASN A C 1
ATOM 2173 O O . ASN A 1 273 ? 9.120 -15.294 1.443 1.00 90.69 273 ASN A O 1
ATOM 2177 N N . PRO A 1 274 ? 11.364 -15.071 1.613 1.00 89.88 274 PRO A N 1
ATOM 2178 C CA . PRO A 1 274 ? 11.680 -16.317 0.910 1.00 89.88 274 PRO A CA 1
ATOM 2179 C C . PRO A 1 274 ? 11.139 -17.580 1.601 1.00 89.88 274 PRO A C 1
ATOM 2181 O O . PRO A 1 274 ? 10.928 -18.583 0.925 1.00 89.88 274 PRO A O 1
ATOM 2184 N N . ASP A 1 275 ? 10.860 -17.528 2.906 1.00 92.56 275 ASP A N 1
ATOM 2185 C CA . ASP A 1 275 ? 10.325 -18.654 3.680 1.00 92.56 275 ASP A CA 1
ATOM 2186 C C . ASP A 1 275 ? 8.802 -18.831 3.519 1.00 92.56 275 ASP A C 1
ATOM 2188 O O . ASP A 1 275 ? 8.209 -19.771 4.056 1.00 92.56 275 ASP A O 1
ATOM 2192 N N . TRP A 1 276 ? 8.122 -17.926 2.808 1.00 96.00 276 TRP A N 1
ATOM 2193 C CA . TRP A 1 276 ? 6.684 -18.036 2.577 1.00 96.00 276 TRP A CA 1
ATOM 2194 C C . TRP A 1 276 ? 6.350 -19.050 1.483 1.00 96.00 276 TRP A C 1
ATOM 2196 O O . TRP A 1 276 ? 6.819 -18.946 0.350 1.00 96.00 276 TRP A O 1
ATOM 2206 N N . ASN A 1 277 ? 5.417 -19.963 1.768 1.00 96.06 277 ASN A N 1
ATOM 2207 C CA . ASN A 1 277 ? 4.824 -20.836 0.754 1.00 96.06 277 ASN A CA 1
ATOM 2208 C C . ASN A 1 277 ? 3.596 -20.157 0.128 1.00 96.06 277 ASN A C 1
ATOM 2210 O O . ASN A 1 277 ? 2.443 -20.543 0.330 1.00 96.06 277 ASN A O 1
ATOM 2214 N N . GLY A 1 278 ? 3.872 -19.074 -0.595 1.00 96.81 278 GLY A N 1
ATOM 2215 C CA . GLY A 1 278 ? 2.857 -18.178 -1.134 1.00 96.81 278 GLY A CA 1
ATOM 2216 C C . GLY A 1 278 ? 2.425 -17.091 -0.147 1.00 96.81 278 GLY A C 1
ATOM 2217 O O . GLY A 1 278 ? 2.649 -17.156 1.055 1.00 96.81 278 GLY A O 1
ATOM 2218 N N . TYR A 1 279 ? 1.825 -16.036 -0.686 1.00 97.94 279 TYR A N 1
ATOM 2219 C CA . TYR A 1 279 ? 1.387 -14.861 0.065 1.00 97.94 279 TYR A CA 1
ATOM 2220 C C . TYR A 1 279 ? 0.273 -14.158 -0.698 1.00 97.94 279 TYR A C 1
ATOM 2222 O O . TYR A 1 279 ? 0.145 -14.326 -1.915 1.00 97.94 279 TYR A O 1
ATOM 2230 N N . ILE A 1 280 ? -0.498 -13.323 -0.009 1.00 98.38 280 ILE A N 1
ATOM 2231 C CA . ILE A 1 280 ? -1.550 -12.509 -0.623 1.00 98.38 280 ILE A CA 1
ATOM 2232 C C . ILE A 1 280 ? -1.063 -11.064 -0.717 1.00 98.38 280 ILE A C 1
ATOM 2234 O O . ILE A 1 280 ? -0.553 -10.506 0.247 1.00 98.38 280 ILE A O 1
ATOM 2238 N N . LYS A 1 281 ? -1.223 -10.419 -1.872 1.00 97.69 281 LYS A N 1
ATOM 2239 C CA . LYS A 1 281 ? -0.878 -9.005 -2.055 1.00 97.69 281 LYS A CA 1
ATOM 2240 C C . LYS A 1 281 ? -2.110 -8.126 -1.841 1.00 97.69 281 LYS A C 1
ATOM 2242 O O . LYS A 1 281 ? -3.043 -8.175 -2.639 1.00 97.69 281 LYS A O 1
ATOM 2247 N N . LEU A 1 282 ? -2.098 -7.283 -0.812 1.00 97.75 282 LEU A N 1
ATOM 2248 C CA . LEU A 1 282 ? -3.153 -6.304 -0.542 1.00 97.75 282 LEU A CA 1
ATOM 2249 C C . LEU A 1 282 ? -2.772 -4.952 -1.153 1.00 97.75 282 LEU A C 1
ATOM 2251 O O . LEU A 1 282 ? -1.847 -4.288 -0.693 1.00 97.75 282 LEU A O 1
ATOM 2255 N N . ALA A 1 283 ? -3.487 -4.529 -2.192 1.00 96.31 283 ALA A N 1
ATOM 2256 C CA . ALA A 1 283 ? -3.257 -3.255 -2.863 1.00 96.31 283 ALA A CA 1
ATOM 2257 C C . ALA A 1 283 ? -4.367 -2.248 -2.539 1.00 96.31 283 ALA A C 1
ATOM 2259 O O . ALA A 1 283 ? -5.547 -2.539 -2.716 1.00 96.31 283 ALA A O 1
ATOM 2260 N N . PHE A 1 284 ? -3.991 -1.032 -2.138 1.00 96.31 284 PHE A N 1
ATOM 2261 C CA . PHE A 1 284 ? -4.933 0.091 -2.010 1.00 96.31 284 PHE A CA 1
ATOM 2262 C C . PHE A 1 284 ? -5.150 0.846 -3.333 1.00 96.31 284 PHE A C 1
ATOM 2264 O O . PHE A 1 284 ? -6.051 1.681 -3.458 1.00 96.31 284 PHE A O 1
ATOM 2271 N N . THR A 1 285 ? -4.300 0.572 -4.329 1.00 92.69 285 THR A N 1
ATOM 2272 C CA . THR A 1 285 ? -4.388 1.116 -5.686 1.00 92.69 285 THR A CA 1
ATOM 2273 C C . THR A 1 285 ? -5.421 0.347 -6.501 1.00 92.69 285 THR A C 1
ATOM 2275 O O . THR A 1 285 ? -5.516 -0.868 -6.363 1.00 92.69 285 THR A O 1
ATOM 2278 N N . PRO A 1 286 ? -6.180 1.005 -7.392 1.00 88.19 286 PRO A N 1
ATOM 2279 C CA . PRO A 1 286 ? -6.994 0.280 -8.360 1.00 88.19 286 PRO A CA 1
ATOM 2280 C C . PRO A 1 286 ? -6.108 -0.562 -9.301 1.00 88.19 286 PRO A C 1
ATOM 2282 O O . PRO A 1 286 ? -4.933 -0.226 -9.498 1.00 88.19 286 PRO A O 1
ATOM 2285 N N . PRO A 1 287 ? -6.654 -1.638 -9.898 1.00 88.62 287 PRO A N 1
ATOM 2286 C CA . PRO A 1 287 ? -5.936 -2.440 -10.883 1.00 88.62 287 PRO A CA 1
ATOM 2287 C C . PRO A 1 287 ? -5.482 -1.582 -12.069 1.00 88.62 287 PRO A C 1
ATOM 2289 O O . PRO A 1 287 ? -6.200 -0.691 -12.525 1.00 88.62 287 PRO A O 1
ATOM 2292 N N . VAL A 1 288 ? -4.281 -1.866 -12.567 1.00 90.12 288 VAL A N 1
ATOM 2293 C CA . VAL A 1 288 ? -3.743 -1.250 -13.783 1.00 90.12 288 VAL A CA 1
ATOM 2294 C C . VAL A 1 288 ? -4.341 -1.989 -14.990 1.00 90.12 288 VAL A C 1
ATOM 2296 O O . VAL A 1 288 ? -4.415 -3.223 -14.954 1.00 90.12 288 VAL A O 1
ATOM 2299 N N . PRO A 1 289 ? -4.809 -1.280 -16.034 1.00 89.44 289 PRO A N 1
ATOM 2300 C CA . PRO A 1 289 ? -5.405 -1.921 -17.204 1.00 89.44 289 PRO A CA 1
ATOM 2301 C C . PRO A 1 289 ? -4.421 -2.881 -17.873 1.00 89.44 289 PRO A C 1
ATOM 2303 O O . PRO A 1 289 ? -3.223 -2.607 -17.907 1.00 89.44 289 PRO A O 1
ATOM 2306 N N . ASP A 1 290 ? -4.950 -3.990 -18.391 1.00 87.38 290 ASP A N 1
ATOM 2307 C CA . ASP A 1 290 ? -4.206 -5.029 -19.114 1.00 87.38 290 ASP A CA 1
ATOM 2308 C C . ASP A 1 290 ? -2.995 -5.596 -18.333 1.00 87.38 290 ASP A C 1
ATOM 2310 O O . ASP A 1 290 ? -2.034 -6.085 -18.920 1.00 87.38 290 ASP A O 1
ATOM 2314 N N . THR A 1 291 ? -3.039 -5.567 -16.990 1.00 85.62 291 THR A N 1
ATOM 2315 C CA . THR A 1 291 ? -2.022 -6.242 -16.165 1.00 85.62 291 THR A CA 1
ATOM 2316 C C . THR A 1 291 ? -2.062 -7.752 -16.442 1.00 85.62 291 THR A C 1
ATOM 2318 O O . THR A 1 291 ? -3.146 -8.335 -16.348 1.00 85.62 291 THR A O 1
ATOM 2321 N N . PRO A 1 292 ? -0.916 -8.414 -16.701 1.00 83.75 292 PRO A N 1
ATOM 2322 C CA . PRO A 1 292 ? -0.866 -9.862 -16.886 1.00 83.75 292 PRO A CA 1
ATOM 2323 C C . PRO A 1 292 ? -1.534 -10.623 -15.734 1.00 83.75 292 PRO A C 1
ATOM 2325 O O . PRO A 1 292 ? -1.272 -10.332 -14.562 1.00 83.75 292 PRO A O 1
ATOM 2328 N N . SER A 1 293 ? -2.365 -11.619 -16.062 1.00 83.88 293 SER A N 1
ATOM 2329 C CA . SER A 1 293 ? -3.130 -12.405 -15.079 1.00 83.88 293 SER A CA 1
ATOM 2330 C C . SER A 1 293 ? -2.227 -13.014 -14.005 1.00 83.88 293 SER A C 1
ATOM 2332 O O . SER A 1 293 ? -2.529 -12.920 -12.817 1.00 83.88 293 SER A O 1
ATOM 2334 N N . SER A 1 294 ? -1.057 -13.518 -14.403 1.00 83.81 294 SER A N 1
ATOM 2335 C CA . SER A 1 294 ? -0.036 -14.083 -13.513 1.00 83.81 294 SER A CA 1
ATOM 2336 C C . SER A 1 294 ? 0.440 -13.132 -12.404 1.00 83.81 294 SER A C 1
ATOM 2338 O O . SER A 1 294 ? 0.842 -13.600 -11.343 1.00 83.81 294 SER A O 1
ATOM 2340 N N . LEU A 1 295 ? 0.360 -11.808 -12.594 1.00 84.88 295 LEU A N 1
ATOM 2341 C CA . LEU A 1 295 ? 0.774 -10.794 -11.609 1.00 84.88 295 LEU A CA 1
ATOM 2342 C C . LEU A 1 295 ? -0.358 -10.348 -10.666 1.00 84.88 295 LEU A C 1
ATOM 2344 O O . LEU A 1 295 ? -0.156 -9.476 -9.803 1.00 84.88 295 LEU A O 1
ATOM 2348 N N . VAL A 1 296 ? -1.570 -10.874 -10.855 1.00 90.38 296 VAL A N 1
ATOM 2349 C CA . VAL A 1 296 ? -2.762 -10.516 -10.068 1.00 90.38 296 VAL A CA 1
ATOM 2350 C C . VAL A 1 296 ? -3.458 -11.720 -9.431 1.00 90.38 296 VAL A C 1
ATOM 2352 O O . VAL A 1 296 ? -4.387 -11.510 -8.657 1.00 90.38 296 VAL A O 1
ATOM 2355 N N . LEU A 1 297 ? -2.993 -12.953 -9.674 1.00 95.00 297 LEU A N 1
ATOM 2356 C CA . LEU A 1 297 ? -3.625 -14.165 -9.132 1.00 95.00 297 LEU A CA 1
ATOM 2357 C C . LEU A 1 297 ? -3.750 -14.146 -7.603 1.00 95.00 297 LEU A C 1
ATOM 2359 O O . LEU A 1 297 ? -4.805 -14.458 -7.070 1.00 95.00 297 LEU A O 1
ATOM 2363 N N . ASN A 1 298 ? -2.717 -13.696 -6.894 1.00 96.50 298 ASN A N 1
ATOM 2364 C CA . ASN A 1 298 ? -2.715 -13.609 -5.434 1.00 96.50 298 ASN A CA 1
ATOM 2365 C C . ASN A 1 298 ? -3.045 -12.204 -4.896 1.00 96.50 298 ASN A C 1
ATOM 2367 O O . ASN A 1 298 ? -2.688 -11.885 -3.762 1.00 96.50 298 ASN A O 1
ATOM 2371 N N . LYS A 1 299 ? -3.656 -11.323 -5.697 1.00 96.12 299 LYS A N 1
ATOM 2372 C CA . LYS A 1 299 ? -3.848 -9.909 -5.343 1.00 96.12 299 LYS A CA 1
ATOM 2373 C C . LYS A 1 299 ? -5.306 -9.587 -5.017 1.00 96.12 299 LYS A C 1
ATOM 2375 O O . LYS A 1 299 ? -6.215 -9.936 -5.762 1.00 96.12 299 LYS A O 1
ATOM 2380 N N . ILE A 1 300 ? -5.507 -8.826 -3.946 1.00 96.56 300 ILE A N 1
ATOM 2381 C CA . ILE A 1 300 ? -6.796 -8.255 -3.536 1.00 96.56 300 ILE A CA 1
ATOM 2382 C C . ILE A 1 300 ? -6.698 -6.726 -3.453 1.00 96.56 300 ILE A C 1
ATOM 2384 O O . ILE A 1 300 ? -5.636 -6.169 -3.171 1.00 96.56 300 ILE A O 1
ATOM 2388 N N . TYR A 1 301 ? -7.809 -6.036 -3.725 1.00 96.19 301 TYR A N 1
ATOM 2389 C CA . TYR A 1 301 ? -7.836 -4.582 -3.929 1.00 96.19 301 TYR A CA 1
ATOM 2390 C C . TYR A 1 301 ? -8.751 -3.871 -2.936 1.00 96.19 301 TYR A C 1
ATOM 2392 O O . TYR A 1 301 ? -9.973 -3.895 -3.095 1.00 96.19 301 TYR A O 1
ATOM 2400 N N . TYR A 1 302 ? -8.185 -3.201 -1.941 1.00 96.75 302 TYR A N 1
ATOM 2401 C CA . TYR A 1 302 ? -8.945 -2.594 -0.849 1.00 96.75 302 TYR A CA 1
ATOM 2402 C C . TYR A 1 302 ? -9.050 -1.080 -0.982 1.00 96.75 302 TYR A C 1
ATOM 2404 O O . TYR A 1 302 ? -8.221 -0.406 -1.588 1.00 96.75 302 TYR A O 1
ATOM 2412 N N . ARG A 1 303 ? -10.114 -0.540 -0.402 1.00 96.50 303 ARG A N 1
ATOM 2413 C CA . ARG A 1 303 ? -10.281 0.888 -0.180 1.00 96.50 303 ARG A CA 1
ATOM 2414 C C . ARG A 1 303 ? -9.479 1.310 1.041 1.00 96.50 303 ARG A C 1
ATOM 2416 O O . ARG A 1 303 ? -9.417 0.572 2.017 1.00 96.50 303 ARG A O 1
ATOM 2423 N N . THR A 1 304 ? -8.939 2.523 1.011 1.00 96.88 304 THR A N 1
ATOM 2424 C CA . THR A 1 304 ? -8.303 3.141 2.187 1.00 96.88 304 THR A CA 1
ATOM 2425 C C . THR A 1 304 ? -9.332 3.424 3.287 1.00 96.88 304 THR A C 1
ATOM 2427 O O . THR A 1 304 ? -9.051 3.223 4.465 1.00 96.88 304 THR A O 1
ATOM 2430 N N . ILE A 1 305 ? -10.533 3.872 2.895 1.00 96.12 305 ILE A N 1
ATOM 2431 C CA . ILE A 1 305 ? -11.694 4.077 3.771 1.00 96.12 305 ILE A CA 1
ATOM 2432 C C . ILE A 1 305 ? -12.888 3.292 3.200 1.00 96.12 305 ILE A C 1
ATOM 2434 O O . ILE A 1 305 ? -13.162 3.402 1.998 1.00 96.12 305 ILE A O 1
ATOM 2438 N N . PRO A 1 306 ? -13.637 2.538 4.026 1.00 94.69 306 PRO A N 1
ATOM 2439 C CA . PRO A 1 306 ? -14.861 1.866 3.599 1.00 94.69 306 PRO A CA 1
ATOM 2440 C C . PRO A 1 306 ? -15.891 2.793 2.926 1.00 94.69 306 PRO A C 1
ATOM 2442 O O . PRO A 1 306 ? -16.080 3.946 3.319 1.00 94.69 306 PRO A O 1
ATOM 2445 N N . LEU A 1 307 ? -16.600 2.273 1.920 1.00 94.50 307 LEU A N 1
ATOM 2446 C CA . LEU A 1 307 ? -17.523 3.029 1.059 1.00 94.50 307 LEU A CA 1
ATOM 2447 C C . LEU A 1 307 ? -18.660 3.730 1.827 1.00 94.50 307 LEU A C 1
ATOM 2449 O O . LEU A 1 307 ? -19.085 4.819 1.440 1.00 94.50 307 LEU A O 1
ATOM 2453 N N . ASN A 1 308 ? -19.153 3.125 2.908 1.00 92.25 308 ASN A N 1
ATOM 2454 C CA . ASN A 1 308 ? -20.185 3.696 3.778 1.00 92.25 308 ASN A CA 1
ATOM 2455 C C . ASN A 1 308 ? -19.715 4.946 4.544 1.00 92.25 308 ASN A C 1
ATOM 2457 O O . ASN A 1 308 ? -20.551 5.743 4.975 1.00 92.25 308 ASN A O 1
ATOM 2461 N N . LEU A 1 309 ? -18.402 5.125 4.705 1.00 92.81 309 LEU A N 1
ATOM 2462 C CA . LEU A 1 309 ? -17.800 6.303 5.327 1.00 92.81 309 LEU A CA 1
ATOM 2463 C C . LEU A 1 309 ? -17.357 7.322 4.274 1.00 92.81 309 LEU A C 1
ATOM 2465 O O . LEU A 1 309 ? -17.626 8.511 4.435 1.00 92.81 309 LEU A O 1
ATOM 2469 N N . HIS A 1 310 ? -16.746 6.867 3.174 1.00 94.31 310 HIS A N 1
ATOM 2470 C CA . HIS A 1 310 ? -16.266 7.746 2.112 1.00 94.31 310 HIS A CA 1
ATOM 2471 C C . HIS A 1 310 ? -16.359 7.111 0.714 1.00 94.31 310 HIS A C 1
ATOM 2473 O O . HIS A 1 310 ? -15.905 5.993 0.469 1.00 94.31 310 HIS A O 1
ATOM 2479 N N . ARG A 1 311 ? -16.946 7.850 -0.239 1.00 92.44 311 ARG A N 1
ATOM 2480 C CA . ARG A 1 311 ? -17.264 7.328 -1.580 1.00 92.44 311 ARG A CA 1
ATOM 2481 C C . ARG A 1 311 ? -16.049 7.159 -2.486 1.00 92.44 311 ARG A C 1
ATOM 2483 O O . ARG A 1 311 ? -15.923 6.126 -3.151 1.00 92.44 311 ARG A O 1
ATOM 2490 N N . HIS A 1 312 ? -15.163 8.145 -2.508 1.00 91.19 312 HIS A N 1
ATOM 2491 C CA . HIS A 1 312 ? -14.005 8.153 -3.396 1.00 91.19 312 HIS A CA 1
ATOM 2492 C C . HIS A 1 312 ? -12.861 7.344 -2.782 1.00 91.19 312 HIS A C 1
ATOM 2494 O O . HIS A 1 312 ? -12.660 7.368 -1.577 1.00 91.19 312 HIS A O 1
ATOM 2500 N N . ASN A 1 313 ? -12.124 6.583 -3.590 1.00 94.38 313 ASN A N 1
ATOM 250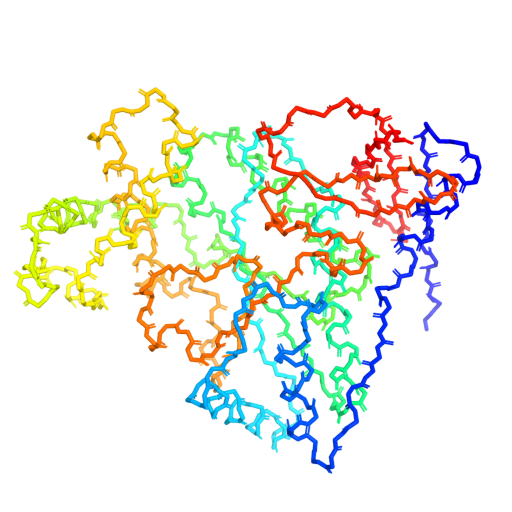1 C CA . ASN A 1 313 ? -10.917 5.921 -3.105 1.00 94.38 313 ASN A CA 1
ATOM 2502 C C . ASN A 1 313 ? -9.690 6.659 -3.621 1.00 94.38 313 ASN A C 1
ATOM 2504 O O . ASN A 1 313 ? -9.514 6.811 -4.829 1.00 94.38 313 ASN A O 1
ATOM 2508 N N . VAL A 1 314 ? -8.820 7.041 -2.696 1.00 94.44 314 VAL A N 1
ATOM 2509 C CA . VAL A 1 314 ? -7.462 7.489 -2.983 1.00 94.44 314 VAL A CA 1
ATOM 2510 C C . VAL A 1 314 ? -6.540 6.628 -2.129 1.00 94.44 314 VAL A C 1
ATOM 2512 O O . VAL A 1 314 ? -6.841 6.336 -0.971 1.00 94.44 314 VAL A O 1
ATOM 2515 N N . THR A 1 315 ? -5.437 6.163 -2.701 1.00 94.44 315 THR A N 1
ATOM 2516 C CA . THR A 1 315 ? -4.430 5.401 -1.951 1.00 94.44 315 THR A CA 1
ATOM 2517 C C . THR A 1 315 ? -3.859 6.270 -0.848 1.00 94.44 315 THR A C 1
ATOM 2519 O O . THR A 1 315 ? -3.565 7.433 -1.112 1.00 94.44 315 THR A O 1
ATOM 2522 N N . PHE A 1 316 ? -3.678 5.725 0.352 1.00 96.19 316 PHE A N 1
ATOM 2523 C CA . PHE A 1 316 ? -3.355 6.535 1.528 1.00 96.19 316 PHE A CA 1
ATOM 2524 C C . PHE A 1 316 ? -2.113 7.418 1.356 1.00 96.19 316 PHE A C 1
ATOM 2526 O O . PHE A 1 316 ? -2.183 8.616 1.610 1.00 96.19 316 PHE A O 1
ATOM 2533 N N . TRP A 1 317 ? -1.048 6.886 0.754 1.00 94.12 317 TRP A N 1
ATOM 2534 C CA . TRP A 1 317 ? 0.184 7.629 0.473 1.00 94.12 317 TRP A CA 1
ATOM 2535 C C . TRP A 1 317 ? 0.047 8.690 -0.635 1.00 94.12 317 TRP A C 1
ATOM 2537 O O . TRP A 1 317 ? 0.970 9.450 -0.877 1.00 94.12 317 TRP A O 1
ATOM 2547 N N . ARG A 1 318 ? -1.083 8.758 -1.352 1.00 92.62 318 ARG A N 1
ATOM 2548 C CA . ARG A 1 318 ? -1.395 9.827 -2.330 1.00 92.62 318 ARG A CA 1
ATOM 2549 C C . ARG A 1 318 ? -2.520 10.745 -1.875 1.00 92.62 318 ARG A C 1
ATOM 2551 O O . ARG A 1 318 ? -2.834 11.698 -2.585 1.00 92.62 318 ARG A O 1
ATOM 2558 N N . ALA A 1 319 ? -3.176 10.423 -0.771 1.00 95.12 319 ALA A N 1
ATOM 2559 C CA . ALA A 1 319 ? -4.330 11.157 -0.297 1.00 95.12 319 ALA A CA 1
ATOM 2560 C C . ALA A 1 319 ? -3.899 12.259 0.671 1.00 95.12 319 ALA A C 1
ATOM 2562 O O . ALA A 1 319 ? -2.876 12.125 1.338 1.00 95.12 319 ALA A O 1
ATOM 2563 N N . ARG A 1 320 ? -4.719 13.301 0.772 1.00 95.19 320 ARG A N 1
ATOM 2564 C CA . ARG A 1 320 ? -4.870 14.096 1.991 1.00 95.19 320 ARG A CA 1
ATOM 2565 C C . ARG A 1 320 ? -6.013 13.510 2.796 1.00 95.19 320 ARG A C 1
ATOM 2567 O O . ARG A 1 320 ? -7.132 13.427 2.279 1.00 95.19 320 ARG A O 1
ATOM 2574 N N . GLY A 1 321 ? -5.728 13.088 4.017 1.00 97.00 321 GLY A N 1
ATOM 2575 C CA . GLY A 1 321 ? -6.735 12.675 4.983 1.00 97.00 321 GLY A CA 1
ATOM 2576 C C . GLY A 1 321 ? -7.271 13.874 5.764 1.00 97.00 321 GLY A C 1
ATOM 2577 O O . GLY A 1 321 ? -6.500 14.705 6.229 1.00 97.00 321 GLY A O 1
ATOM 2578 N N . PHE A 1 322 ? -8.589 13.966 5.917 1.00 96.81 322 PHE A N 1
ATOM 2579 C CA . PHE A 1 322 ? -9.243 15.041 6.669 1.00 96.81 322 PHE A CA 1
ATOM 2580 C C . PHE A 1 322 ? -10.604 14.578 7.207 1.00 96.81 322 PHE A C 1
ATOM 2582 O O . PHE A 1 322 ? -11.084 13.493 6.865 1.00 96.81 322 PHE A O 1
ATOM 2589 N N . PHE A 1 323 ? -11.251 15.404 8.025 1.00 96.81 323 PHE A N 1
ATOM 2590 C CA . PHE A 1 323 ? -12.621 15.169 8.479 1.00 96.81 323 PHE A CA 1
ATOM 2591 C C . PHE A 1 323 ? -13.629 16.044 7.733 1.00 96.81 323 PHE A C 1
ATOM 2593 O O . PHE A 1 323 ? -13.436 17.242 7.562 1.00 96.81 323 PHE A O 1
ATOM 2600 N N . LYS A 1 324 ? -14.748 15.462 7.306 1.00 95.62 324 LYS A N 1
ATOM 2601 C CA . LYS A 1 324 ? -15.926 16.206 6.848 1.00 95.62 324 LYS A CA 1
ATOM 2602 C C . LYS A 1 324 ? -16.907 16.332 7.997 1.00 95.62 324 LYS A C 1
ATOM 2604 O O . LYS A 1 324 ? -17.299 15.311 8.563 1.00 95.62 324 LYS A O 1
ATOM 2609 N N . ILE A 1 325 ? -17.314 17.558 8.302 1.00 93.25 325 ILE A N 1
ATOM 2610 C CA . ILE A 1 325 ? -18.283 17.857 9.353 1.00 93.25 325 ILE A CA 1
ATOM 2611 C C . ILE A 1 325 ? -19.535 18.428 8.695 1.00 93.25 325 ILE A C 1
ATOM 2613 O O . ILE A 1 325 ? -19.497 19.507 8.107 1.00 93.25 325 ILE A O 1
ATOM 2617 N N . LYS A 1 326 ? -20.647 17.699 8.815 1.00 92.06 326 LYS A N 1
ATOM 2618 C CA . LYS A 1 326 ? -21.954 18.092 8.275 1.00 92.06 326 LYS A CA 1
ATOM 2619 C C . LYS A 1 326 ? -23.066 17.675 9.223 1.00 92.06 326 LYS A C 1
ATOM 2621 O O . LYS A 1 326 ? -23.092 16.523 9.652 1.00 92.06 326 LYS A O 1
ATOM 2626 N N . ASN A 1 327 ? -24.002 18.573 9.533 1.00 86.00 327 ASN A N 1
ATOM 2627 C CA . ASN A 1 327 ? -25.170 18.288 10.385 1.00 86.00 327 ASN A CA 1
ATOM 2628 C C . ASN A 1 327 ? -24.815 17.573 11.709 1.00 86.00 327 ASN A C 1
ATOM 2630 O O . ASN A 1 327 ? -25.468 16.599 12.074 1.00 86.00 327 ASN A O 1
ATOM 2634 N N . LYS A 1 328 ? -23.765 18.033 12.409 1.00 80.31 328 LYS A N 1
ATOM 2635 C CA . LYS A 1 328 ? -23.231 17.405 13.640 1.00 80.31 328 LYS A CA 1
ATOM 2636 C C . LYS A 1 328 ? -22.741 15.958 13.467 1.00 80.31 328 LYS A C 1
ATOM 2638 O O . LYS A 1 328 ? -22.706 15.208 14.429 1.00 80.31 328 LYS A O 1
ATOM 2643 N N . THR A 1 329 ? -22.394 15.555 12.247 1.00 87.19 329 THR A N 1
ATOM 2644 C CA . THR A 1 329 ? -21.739 14.271 11.986 1.00 87.19 329 THR A CA 1
ATOM 2645 C C . THR A 1 329 ? -20.350 14.514 11.435 1.00 87.19 329 THR A C 1
ATOM 2647 O O . THR A 1 329 ? -20.188 15.275 10.477 1.00 87.19 329 THR A O 1
ATOM 2650 N N . THR A 1 330 ? -19.365 13.843 12.021 1.00 90.94 330 THR A N 1
ATOM 2651 C CA . THR A 1 330 ? -17.975 13.894 11.568 1.00 90.94 330 THR A CA 1
ATOM 2652 C C . THR A 1 330 ? -17.597 12.577 10.902 1.00 90.94 330 THR A C 1
ATOM 2654 O O . THR A 1 330 ? -17.790 11.499 11.464 1.00 90.94 330 THR A O 1
ATOM 2657 N N . LYS A 1 331 ? -17.076 12.636 9.674 1.00 93.69 331 LYS A N 1
ATOM 2658 C CA . LYS A 1 331 ? -16.652 11.447 8.918 1.00 93.69 331 LYS A CA 1
ATOM 2659 C C . LYS A 1 331 ? -15.257 11.632 8.334 1.00 93.69 331 LYS A C 1
ATOM 2661 O O . LYS A 1 331 ? -14.965 12.716 7.830 1.00 93.69 331 LYS A O 1
ATOM 2666 N N . PRO A 1 332 ? -14.408 10.592 8.337 1.00 95.81 332 PRO A N 1
ATOM 2667 C CA . PRO A 1 332 ? -13.118 10.668 7.672 1.00 95.81 332 PRO A CA 1
ATOM 2668 C C . PRO A 1 332 ? -13.325 10.726 6.151 1.00 95.81 332 PRO A C 1
ATOM 2670 O O . PRO A 1 332 ? -14.229 10.091 5.598 1.00 95.81 332 PRO A O 1
ATOM 2673 N N . ALA A 1 333 ? -12.485 11.490 5.468 1.00 96.88 333 ALA A N 1
ATOM 2674 C CA . ALA A 1 333 ? -12.534 11.683 4.029 1.00 96.88 333 ALA A CA 1
ATOM 2675 C C . ALA A 1 333 ? -11.127 11.741 3.433 1.00 96.88 333 ALA A C 1
ATOM 2677 O O . ALA A 1 333 ? -10.144 12.004 4.127 1.00 96.88 333 ALA A O 1
ATOM 2678 N N . LEU A 1 334 ? -11.055 11.482 2.128 1.00 96.88 334 LEU A N 1
ATOM 2679 C CA . LEU A 1 334 ? -9.831 11.552 1.344 1.00 96.88 334 LEU A CA 1
ATOM 2680 C C . LEU A 1 334 ? -10.030 12.514 0.179 1.00 96.88 334 LEU A C 1
ATOM 2682 O O . LEU A 1 334 ? -11.117 12.598 -0.392 1.00 96.88 334 LEU A O 1
ATOM 2686 N N . ALA A 1 335 ? -8.956 13.191 -0.199 1.00 95.31 335 ALA A N 1
ATOM 2687 C CA . ALA A 1 335 ? -8.878 13.952 -1.437 1.00 95.31 335 ALA A CA 1
ATOM 2688 C C . ALA A 1 335 ? -7.505 13.773 -2.079 1.00 95.31 335 ALA A C 1
ATOM 2690 O O . ALA A 1 335 ? -6.515 13.497 -1.396 1.00 95.31 335 ALA A O 1
ATOM 2691 N N . ASN A 1 336 ? -7.418 13.945 -3.395 1.00 92.12 336 ASN A N 1
ATOM 2692 C CA . ASN A 1 336 ? -6.121 14.107 -4.045 1.00 92.12 336 ASN A CA 1
ATOM 2693 C C . ASN A 1 336 ? -5.523 15.469 -3.680 1.00 92.12 336 ASN A C 1
ATOM 2695 O O . ASN A 1 336 ? -6.254 16.422 -3.424 1.00 92.12 336 ASN A O 1
ATOM 2699 N N . TRP A 1 337 ? -4.198 15.592 -3.737 1.00 88.62 337 TRP A N 1
ATOM 2700 C CA . TRP A 1 337 ? -3.490 16.861 -3.511 1.00 88.62 337 TRP A CA 1
ATOM 2701 C C . TRP A 1 337 ? -3.834 17.959 -4.526 1.00 88.62 337 TRP A C 1
ATOM 2703 O O . TRP A 1 337 ? -3.710 19.133 -4.212 1.00 88.62 337 TRP A O 1
ATOM 2713 N N . THR A 1 338 ? -4.331 17.584 -5.707 1.00 85.12 338 THR A N 1
ATOM 2714 C CA . THR A 1 338 ? -4.741 18.523 -6.765 1.00 85.12 338 THR A CA 1
ATOM 2715 C C . THR A 1 338 ? -6.142 19.108 -6.572 1.00 85.12 338 THR A C 1
ATOM 2717 O O . THR A 1 338 ? -6.574 19.902 -7.393 1.00 85.12 338 THR A O 1
ATOM 2720 N N . GLU A 1 339 ? -6.910 18.641 -5.587 1.00 89.38 339 GLU A N 1
ATOM 2721 C CA . GLU A 1 339 ? -8.272 19.139 -5.346 1.00 89.38 339 GLU A CA 1
ATOM 2722 C C . GLU A 1 339 ? -8.220 20.403 -4.481 1.00 89.38 339 GLU A C 1
ATOM 2724 O O . GLU A 1 339 ? -7.640 20.391 -3.403 1.00 89.38 339 GLU A O 1
ATOM 2729 N N . GLU A 1 340 ? -8.816 21.511 -4.893 1.00 90.56 340 GLU A N 1
ATOM 2730 C CA . GLU A 1 340 ? -8.859 22.692 -4.027 1.00 90.56 340 GLU A CA 1
ATOM 2731 C C . GLU A 1 340 ? -9.931 22.508 -2.948 1.00 90.56 340 GLU A C 1
ATOM 2733 O O . GLU A 1 340 ? -11.107 22.305 -3.245 1.00 90.56 340 GLU A O 1
ATOM 2738 N N . LEU A 1 341 ? -9.515 22.535 -1.679 1.00 93.06 341 LEU A N 1
ATOM 2739 C CA . LEU A 1 341 ? -10.393 22.381 -0.522 1.00 93.06 341 LEU A CA 1
ATOM 2740 C C . LEU A 1 341 ? -10.080 23.474 0.497 1.00 93.06 341 LEU A C 1
ATOM 2742 O O . LEU A 1 341 ? -8.925 23.646 0.882 1.00 93.06 341 LEU A O 1
ATOM 2746 N N . ASN A 1 342 ? -11.114 24.158 0.986 1.00 94.50 342 ASN A N 1
ATOM 2747 C CA . ASN A 1 342 ? -10.989 25.122 2.078 1.00 94.50 342 ASN A CA 1
ATOM 2748 C C . ASN A 1 342 ? -10.956 24.391 3.432 1.00 94.50 342 ASN A C 1
ATOM 2750 O O . ASN A 1 342 ? -11.924 24.411 4.198 1.00 94.50 342 ASN A O 1
ATOM 2754 N N . LEU A 1 343 ? -9.871 23.654 3.673 1.00 94.81 343 LEU A N 1
ATOM 2755 C CA . LEU A 1 343 ? -9.676 22.907 4.910 1.00 94.81 343 LEU A CA 1
ATOM 2756 C C . LEU A 1 343 ? -9.300 23.859 6.044 1.00 94.81 343 LEU A C 1
ATOM 2758 O O . LEU A 1 343 ? -8.331 24.609 5.949 1.00 94.81 343 LEU A O 1
ATOM 2762 N N . LYS A 1 344 ? -10.038 23.780 7.147 1.00 94.69 344 LYS A N 1
ATOM 2763 C CA . LYS A 1 344 ? -9.676 24.449 8.390 1.00 94.69 344 LYS A CA 1
ATOM 2764 C C . LYS A 1 344 ? -8.585 23.639 9.097 1.00 94.69 344 LYS A C 1
ATOM 2766 O O . LYS A 1 344 ? -8.752 22.421 9.237 1.00 94.69 344 LYS A O 1
ATOM 2771 N N . PRO A 1 345 ? -7.483 24.282 9.520 1.00 94.25 345 PRO A N 1
ATOM 2772 C CA . PRO A 1 345 ? -6.398 23.594 10.196 1.00 94.25 345 PRO A CA 1
ATOM 2773 C C . PRO A 1 345 ? -6.871 23.064 11.548 1.00 94.25 345 PRO A C 1
ATOM 2775 O O . PRO A 1 345 ? -7.586 23.746 12.282 1.00 94.25 345 PRO A O 1
ATOM 2778 N N . CYS A 1 346 ? -6.485 21.834 11.852 1.00 94.44 346 CYS A N 1
ATOM 2779 C CA . CYS A 1 346 ? -6.763 21.168 13.117 1.00 94.44 346 CYS A CA 1
ATOM 2780 C C . CYS A 1 346 ? -5.686 20.111 13.332 1.00 94.44 346 CYS A C 1
ATOM 2782 O O . CYS A 1 346 ? -5.172 19.530 12.370 1.00 94.44 346 CYS A O 1
ATOM 2784 N N . GLN A 1 347 ? -5.328 19.880 14.587 1.00 95.31 347 GLN A N 1
ATOM 2785 C CA . GLN A 1 347 ? -4.338 18.880 14.948 1.00 95.31 347 GLN A CA 1
ATOM 2786 C C . GLN A 1 347 ? -4.865 18.000 16.067 1.00 95.31 347 GLN A C 1
ATOM 2788 O O . GLN A 1 347 ? -5.684 18.400 16.899 1.00 95.31 347 GLN A O 1
ATOM 2793 N N . THR A 1 348 ? -4.399 16.759 16.061 1.00 96.12 348 THR A N 1
ATOM 2794 C CA . THR A 1 348 ? -4.695 15.814 17.125 1.00 96.12 348 THR A CA 1
ATOM 2795 C C . THR A 1 348 ? -3.417 15.148 17.572 1.00 96.12 348 THR A C 1
ATOM 2797 O O . THR A 1 348 ? -2.757 14.465 16.789 1.00 96.12 348 THR A O 1
ATOM 2800 N N . THR A 1 349 ? -3.095 15.334 18.844 1.00 96.88 349 THR A N 1
ATOM 2801 C CA . THR A 1 349 ? -2.011 14.626 19.510 1.00 96.88 349 THR A CA 1
ATOM 2802 C C . THR A 1 349 ? -2.576 13.365 20.139 1.00 96.88 349 THR A C 1
ATOM 2804 O O . THR A 1 349 ? -3.540 13.406 20.906 1.00 96.88 349 THR A O 1
ATOM 2807 N N . ILE A 1 350 ? -1.984 12.233 19.782 1.00 95.81 350 ILE A N 1
ATOM 2808 C CA . ILE A 1 350 ? -2.357 10.919 20.288 1.00 95.81 350 ILE A CA 1
ATOM 2809 C C . ILE A 1 350 ? -1.164 10.370 21.053 1.00 95.81 350 ILE A C 1
ATOM 2811 O O . ILE A 1 350 ? -0.043 10.414 20.546 1.00 95.81 350 ILE A O 1
ATOM 2815 N N . SER A 1 351 ? -1.410 9.814 22.235 1.00 95.38 351 SER A N 1
ATOM 2816 C CA . SER A 1 351 ? -0.362 9.269 23.097 1.00 95.38 351 SER A CA 1
ATOM 2817 C C . SER A 1 351 ? -0.762 7.918 23.690 1.00 95.38 351 SER A C 1
ATOM 2819 O O . SER A 1 351 ? -1.914 7.704 24.074 1.00 95.38 351 SER A O 1
ATOM 2821 N N . ARG A 1 352 ? 0.211 7.006 23.794 1.00 93.81 352 ARG A N 1
ATOM 2822 C CA . ARG A 1 352 ? 0.118 5.724 24.509 1.00 93.81 352 ARG A CA 1
ATOM 2823 C C . ARG A 1 352 ? 1.454 5.434 25.193 1.00 93.81 352 ARG A C 1
ATOM 2825 O O . ARG A 1 352 ? 2.461 5.183 24.530 1.00 93.81 352 ARG A O 1
ATOM 2832 N N . GLY A 1 353 ? 1.468 5.458 26.526 1.00 90.88 353 GLY A N 1
ATOM 2833 C CA . GLY A 1 353 ? 2.715 5.369 27.290 1.00 90.88 353 GLY A CA 1
ATOM 2834 C C . GLY A 1 353 ? 3.674 6.502 26.906 1.00 90.88 353 GLY A C 1
ATOM 2835 O O . GLY A 1 353 ? 3.299 7.668 26.960 1.00 90.88 353 GLY A O 1
ATOM 2836 N N . TYR A 1 354 ? 4.893 6.155 26.486 1.00 91.44 354 TYR A N 1
ATOM 2837 C CA . TYR A 1 354 ? 5.916 7.119 26.049 1.00 91.44 354 TYR A CA 1
ATOM 2838 C C . TYR A 1 354 ? 5.851 7.469 24.556 1.00 91.44 354 TYR A C 1
ATOM 2840 O O . TYR A 1 354 ? 6.594 8.332 24.092 1.00 91.44 354 TYR A O 1
ATOM 2848 N N . ILE A 1 355 ? 4.990 6.795 23.789 1.00 94.75 355 ILE A N 1
ATOM 2849 C CA . ILE A 1 355 ? 4.842 7.032 22.354 1.00 94.75 355 ILE A CA 1
ATOM 2850 C C . ILE A 1 355 ? 3.774 8.103 22.161 1.00 94.75 355 ILE A C 1
ATOM 2852 O O . ILE A 1 355 ? 2.666 7.972 22.681 1.00 94.75 355 ILE A O 1
ATOM 2856 N N . ASN A 1 356 ? 4.096 9.139 21.395 1.00 95.44 356 ASN A N 1
ATOM 2857 C CA . ASN A 1 356 ? 3.147 10.164 20.986 1.00 95.44 356 ASN A CA 1
ATOM 2858 C C . ASN A 1 356 ? 3.355 10.534 19.516 1.00 95.44 356 ASN A C 1
ATOM 2860 O O . ASN A 1 356 ? 4.446 10.363 18.970 1.00 95.44 356 ASN A O 1
ATOM 2864 N N . ILE A 1 357 ? 2.289 11.008 18.878 1.00 96.19 357 ILE A N 1
ATOM 2865 C CA . ILE A 1 357 ? 2.332 11.569 17.531 1.00 96.19 357 ILE A CA 1
ATOM 2866 C C . ILE A 1 357 ? 1.261 12.648 17.387 1.00 96.19 357 ILE A C 1
ATOM 2868 O O . ILE A 1 357 ? 0.126 12.469 17.833 1.00 96.19 357 ILE A O 1
ATOM 2872 N N . THR A 1 358 ? 1.612 13.752 16.735 1.00 96.38 358 THR A N 1
ATOM 2873 C CA . THR A 1 358 ? 0.662 14.797 16.344 1.00 96.38 358 THR A CA 1
ATOM 2874 C C . THR A 1 358 ? 0.335 14.636 14.871 1.00 96.38 358 THR A C 1
ATOM 2876 O O . THR A 1 358 ? 1.229 14.639 14.025 1.00 96.38 358 THR A O 1
ATOM 2879 N N . LEU A 1 359 ? -0.950 14.474 14.567 1.00 95.06 359 LEU A N 1
ATOM 2880 C CA . LEU A 1 359 ? -1.451 14.316 13.209 1.00 95.06 359 LEU A CA 1
ATOM 2881 C C . LEU A 1 359 ? -2.200 15.570 12.766 1.00 95.06 359 LEU A C 1
ATOM 2883 O O . LEU A 1 359 ? -2.986 16.109 13.552 1.00 95.06 359 LEU A O 1
ATOM 2887 N N . PRO A 1 360 ? -2.054 15.991 11.500 1.00 94.69 360 PRO A N 1
ATOM 2888 C CA . PRO A 1 360 ? -2.997 16.922 10.912 1.00 94.69 360 PRO A CA 1
ATOM 2889 C C . PRO A 1 360 ? -4.370 16.241 10.819 1.00 94.69 360 PRO A C 1
ATOM 2891 O O . PRO A 1 360 ? -4.545 15.197 10.187 1.00 94.69 360 PRO A O 1
ATOM 2894 N N . THR A 1 361 ? -5.355 16.851 11.467 1.00 94.19 361 THR A N 1
ATOM 2895 C CA . THR A 1 361 ? -6.761 16.428 11.493 1.00 94.19 361 THR A CA 1
ATOM 2896 C C . THR A 1 361 ? -7.666 17.520 10.953 1.00 94.19 361 THR A C 1
ATOM 2898 O O . THR A 1 361 ? -8.797 17.701 11.400 1.00 94.19 361 THR A O 1
ATOM 2901 N N . ASN A 1 362 ? -7.145 18.236 9.954 1.00 95.50 362 ASN A N 1
ATOM 2902 C CA . ASN A 1 362 ? -7.837 19.281 9.215 1.00 95.50 362 ASN A CA 1
ATOM 2903 C C . ASN A 1 362 ? -9.267 18.862 8.866 1.00 95.50 362 ASN A C 1
ATOM 2905 O O . ASN A 1 362 ? -9.552 17.680 8.641 1.00 95.50 362 ASN A O 1
ATOM 2909 N N . TYR A 1 363 ? -10.167 19.835 8.775 1.00 94.81 363 TYR A N 1
ATOM 2910 C CA . TYR A 1 363 ? -11.573 19.548 8.530 1.00 94.81 363 TYR A CA 1
ATOM 2911 C C . TYR A 1 363 ? -12.209 20.473 7.499 1.00 94.81 363 TYR A C 1
ATOM 2913 O O . TYR A 1 363 ? -11.798 21.612 7.298 1.00 94.81 363 TYR A O 1
ATOM 2921 N N . LEU A 1 364 ? -13.246 19.959 6.849 1.00 95.06 364 LEU A N 1
ATOM 2922 C CA . LEU A 1 364 ? -14.098 20.679 5.918 1.00 95.06 364 LEU A CA 1
ATOM 2923 C C . LEU A 1 364 ? -15.488 20.821 6.542 1.00 95.06 364 LEU A C 1
ATOM 2925 O O . LEU A 1 364 ? -16.095 19.817 6.926 1.00 95.06 364 LEU A O 1
ATOM 2929 N N . LEU A 1 365 ? -15.984 22.055 6.632 1.00 91.44 365 LEU A N 1
ATOM 2930 C CA . LEU A 1 365 ? -17.374 22.336 6.997 1.00 91.44 365 LEU A CA 1
ATOM 2931 C C . LEU A 1 365 ? -18.230 22.325 5.725 1.00 91.44 365 LEU A C 1
ATOM 2933 O O . LEU A 1 365 ? -17.928 23.073 4.795 1.00 91.44 365 LEU A O 1
ATOM 2937 N N . GLU A 1 366 ? -19.263 21.481 5.693 1.00 87.00 366 GLU A N 1
ATOM 2938 C CA . GLU A 1 366 ? -20.213 21.348 4.571 1.00 87.00 366 GLU A CA 1
ATOM 2939 C C . GLU A 1 366 ? -21.651 21.727 4.929 1.00 87.00 366 GLU A C 1
ATOM 2941 O O . GLU A 1 366 ? -22.074 21.483 6.086 1.00 87.00 366 GLU A O 1
#

Sequence (366 aa):
MASSDLLIQIEGLNDSQAEDVASFFRNEFPQKPITNSSQIEAVLNELVGTRQTRVGPIPNDDSQEVLRKIISYYISINQPIPILVPTAPKKPVINEGVDIAELSAIKTMACLHKRVLAHYKPGLSYTVRLEDVTGWYLENDTINTKQSILTYMQQFETLIKLFSYDSFIHTLRESTITTGDIFFNTASSLETYFAELIKASDYAEISDSKVKIPVELLRYGWKGSLPKKQLNFYRARCKKMYPEADNEMINQLLAKYFSSLLTHSILGISGVNPDWNGYIKLAFTPPVPDTPSSLVLNKIYYRTIPLNLHRHNVTFWRARGFFKIKNKTTKPALANWTEELNLKPCQTTISRGYINITLPTNYLLE

Organism: NCBI:txid1798555

Secondary structure (DSSP, 8-state):
----PPEEEEESS-HHHHHHHHHHHHSPPP--PPP-SSHHHHHHHHHH--TTTBSSPPP-HHHHHHHHHHHHHHHHTT-PEEEEEE--SS-SSTT----HHHHHHHHHHHHHHHHHHTT-TT-EEEEEEE-HHHHHHHT-S-HHHHHHHHHHHHHHHHHHHHTT-TTTEEEEEGGGT--HHHHHHHHHHHHHHHHHHHHHHHS-SS-GGG----HHHHHTT--S---HHHHHHHHHHHHHH-TT--HHHHHHHHHHHHHHHHHHHHTTTTS--TT-S--EEEESSPPPTT--GGGTTTEEEB-SS-TTT-SS---GGGEEEEEEEETTEEEEEEEETTS---PBP-EEEEEETTEEEEEE--EEE-

Foldseek 3Di:
DDQQDKDKDKPDDDPLQSVLVVCVVVDFDDDDQDDDDDLLVSLLDLQQDDLQWFPEDRFDPLLSVQSSVQSVVCQVVLAAFEEEEEDELFELDFLDAAFQLLLLLLSSQVSSQVSNCVRRVNGHAYEYERELLLQCLLVPVDPSSNVRSVRRVVRSVLSCVLSPVCVRYHYDYLVVQDDNVVLNVQLVVQLVQQLQLLVQQVPCPDDQVPRDRPVVCVVLPDDGGQHPQLSVVQLVVVCVSPVPDDPSSSSSSVSSVVSSVSSCVNSVSSSDDPPRPDHAYEYCDYDRPPDDPVVPSRYGYTASHTCVQEPDGDNSRQWDWEWEAEPSRIGIYTDGPPDDAPWDWMWMWIDGDPRIDIHTHTYHYD

Radius of gyration: 21.35 Å; chains: 1; bounding box: 50×52×66 Å